Protein AF-A0A0J7KX11-F1 (afdb_monomer_lite)

Secondary structure (DSSP, 8-state):
--------PPPHHHHHHHHHTT-TTEEEEEEEEEESS-TTT-SSSEEEEEEEEEEEE-TTS-EEEEEEEEEEEE--S-HHHHHHHTHHHHHHHHHHIIIIIHHHHHTT--GGG-----PPPEEEE-SSEEEEE-GGGGT-----TTT---HHHHHHHHHHHHHHHHHHHHHHHHHHHHHHHHHHHHHHHHHHHHHHHHHS-TTTS--TT--S-S------------PPPPPPHHHHHHHHHHHHHHHHTT--

Sequence (252 aa):
MDSGDGSNKLTLEDVRELIIENEPDVEIHSLEEEPGSGRGDNYTSMLYRIRAKGRKLLKKEEWINYECAIIYKILPESKKRREAFKSELLFRNEVVFYKHVWPALNRLQSNDRRVFSGVPKIYAARADLIAMEDMRERGFKMADRRKGLEMENLRYVLKALAGFHALSLTLRESRLNEEMRRCGRFGLGLALDILPISTCASHEAPNLYETSSAEASSEEKHVTMEVPPPGGAECARLMTDLVLELIDNEAL

Structure (mmCIF, N/CA/C/O backbone):
data_AF-A0A0J7KX11-F1
#
_entry.id   AF-A0A0J7KX11-F1
#
loop_
_atom_site.group_PDB
_atom_site.id
_atom_site.type_symbol
_atom_site.label_atom_id
_atom_site.label_alt_id
_atom_site.label_comp_id
_atom_site.label_asym_id
_atom_site.label_entity_id
_atom_site.label_seq_id
_atom_site.pdbx_PDB_ins_code
_atom_site.Cartn_x
_atom_site.Cartn_y
_atom_site.Cartn_z
_atom_site.occupancy
_atom_site.B_iso_or_equiv
_atom_site.auth_seq_id
_atom_site.auth_comp_id
_atom_site.auth_asym_id
_atom_site.auth_atom_id
_atom_site.pdbx_PDB_model_num
ATOM 1 N N . MET A 1 1 ? -39.436 7.067 -0.232 1.00 33.03 1 MET A N 1
ATOM 2 C CA . MET A 1 1 ? -39.310 5.647 -0.600 1.00 33.03 1 MET A CA 1
ATOM 3 C C . MET A 1 1 ? -37.844 5.412 -0.886 1.00 33.03 1 MET A C 1
ATOM 5 O O . MET A 1 1 ? -37.332 5.959 -1.849 1.00 33.03 1 MET A O 1
ATOM 9 N N . ASP A 1 2 ? -37.210 4.771 0.090 1.00 38.72 2 ASP A N 1
ATOM 10 C CA . ASP A 1 2 ? -35.895 4.126 0.100 1.00 38.72 2 ASP A CA 1
ATOM 11 C C . ASP A 1 2 ? -34.792 4.688 -0.818 1.00 38.72 2 ASP A C 1
ATOM 13 O O . ASP A 1 2 ? -34.540 4.206 -1.920 1.00 38.72 2 ASP A O 1
ATOM 17 N N . SER A 1 3 ? -34.104 5.725 -0.336 1.00 33.44 3 SER A N 1
ATOM 18 C CA . SER A 1 3 ? -32.770 6.084 -0.813 1.00 33.44 3 SER A CA 1
ATOM 19 C C . SER A 1 3 ? -31.766 5.206 -0.068 1.00 33.44 3 SER A C 1
ATOM 21 O O . SER A 1 3 ? -31.352 5.561 1.035 1.00 33.44 3 SER A O 1
ATOM 23 N N . GLY A 1 4 ? -31.432 4.053 -0.651 1.00 34.16 4 GLY A N 1
ATOM 24 C CA . GLY A 1 4 ? -30.436 3.135 -0.108 1.00 34.16 4 GLY A CA 1
ATOM 25 C C . GLY A 1 4 ? -29.134 3.868 0.217 1.00 34.16 4 GLY A C 1
ATOM 26 O O . GLY A 1 4 ? -28.518 4.482 -0.657 1.00 34.16 4 GLY A O 1
ATOM 27 N N . ASP A 1 5 ? -28.748 3.822 1.489 1.00 39.47 5 ASP A N 1
ATOM 28 C CA . ASP A 1 5 ? -27.482 4.329 2.011 1.00 39.47 5 ASP A CA 1
ATOM 29 C C . ASP A 1 5 ? -26.344 3.430 1.506 1.00 39.47 5 ASP A C 1
ATOM 31 O O . ASP A 1 5 ? -25.898 2.495 2.166 1.00 39.47 5 ASP A O 1
ATOM 35 N N . GLY A 1 6 ? -25.930 3.658 0.258 1.00 40.78 6 GLY A N 1
ATOM 36 C CA . GLY A 1 6 ? -24.813 2.980 -0.397 1.00 40.78 6 GLY A CA 1
ATOM 37 C C . GLY A 1 6 ? -23.466 3.499 0.100 1.00 40.78 6 GLY A C 1
ATOM 38 O O . GLY A 1 6 ? -22.635 3.925 -0.703 1.00 40.78 6 GLY A O 1
ATOM 39 N N . SER A 1 7 ? -23.261 3.534 1.416 1.00 56.22 7 SER A N 1
ATOM 40 C CA . SER A 1 7 ? -21.980 3.933 1.985 1.00 56.22 7 SER A CA 1
ATOM 41 C C . SER A 1 7 ? -20.964 2.815 1.713 1.00 56.22 7 SER A C 1
ATOM 43 O O . SER A 1 7 ? -21.122 1.696 2.193 1.00 56.22 7 SER A O 1
ATOM 45 N N . ASN A 1 8 ? -19.908 3.110 0.948 1.00 69.44 8 ASN A N 1
ATOM 46 C CA . ASN A 1 8 ? -18.762 2.213 0.698 1.00 69.44 8 ASN A CA 1
ATOM 47 C C . ASN A 1 8 ? -17.879 2.019 1.957 1.00 69.44 8 ASN A C 1
ATOM 49 O O . ASN A 1 8 ? -16.654 1.909 1.865 1.00 69.44 8 ASN A O 1
ATOM 53 N N . LYS A 1 9 ? -18.480 2.070 3.146 1.00 83.94 9 LYS A N 1
ATOM 54 C CA . LYS A 1 9 ? -17.795 1.924 4.426 1.00 83.94 9 LYS A CA 1
ATOM 55 C C . LYS A 1 9 ? -17.644 0.455 4.778 1.00 83.94 9 LYS A C 1
ATOM 57 O O . LYS A 1 9 ? -18.460 -0.370 4.380 1.00 83.94 9 LYS A O 1
ATOM 62 N N . LEU A 1 10 ? -16.608 0.149 5.552 1.00 91.25 10 LEU A N 1
ATOM 63 C CA . LEU A 1 10 ? -16.387 -1.207 6.039 1.00 91.25 10 LEU A CA 1
ATOM 64 C C . LEU A 1 10 ? -17.362 -1.530 7.171 1.00 91.25 10 LEU A C 1
ATOM 66 O O . LEU A 1 10 ? -17.481 -0.778 8.140 1.00 91.25 10 LEU A O 1
ATOM 70 N N . THR A 1 11 ? -18.039 -2.664 7.052 1.00 94.31 11 THR A N 1
ATOM 71 C CA . THR A 1 11 ? -18.875 -3.238 8.106 1.00 94.31 11 THR A CA 1
ATOM 72 C C . THR A 1 11 ? -18.022 -3.954 9.161 1.00 94.31 11 THR A C 1
ATOM 74 O O . THR A 1 11 ? -16.821 -4.169 8.987 1.00 94.31 11 THR A O 1
ATOM 77 N N . LEU A 1 12 ? -18.646 -4.354 10.277 1.00 94.62 12 LEU A N 1
ATOM 78 C CA . LEU A 1 12 ? -17.992 -5.192 11.292 1.00 94.62 12 LEU A CA 1
ATOM 79 C C . LEU A 1 12 ? -17.451 -6.498 10.700 1.00 94.62 12 LEU A C 1
ATOM 81 O O . LEU A 1 12 ? -16.369 -6.931 11.090 1.00 94.62 12 LEU A O 1
ATOM 85 N N . GLU A 1 13 ? -18.184 -7.096 9.762 1.00 94.88 13 GLU A N 1
ATOM 86 C CA . GLU A 1 13 ? -17.783 -8.355 9.143 1.00 94.88 13 GLU A CA 1
ATOM 87 C C . GLU A 1 13 ? -16.609 -8.158 8.182 1.00 94.88 13 GLU A C 1
ATOM 89 O O . GLU A 1 13 ? -15.625 -8.884 8.285 1.00 94.88 13 GLU A O 1
ATOM 94 N N . ASP A 1 14 ? -16.624 -7.091 7.372 1.00 94.38 14 ASP A N 1
ATOM 95 C CA . ASP A 1 14 ? -15.479 -6.748 6.516 1.00 94.38 14 ASP A CA 1
ATOM 96 C C . ASP A 1 14 ? -14.193 -6.596 7.346 1.00 94.38 14 ASP A C 1
ATOM 98 O O . ASP A 1 14 ? -13.136 -7.101 6.980 1.00 94.38 14 ASP A O 1
ATOM 102 N N . VAL A 1 15 ? -14.262 -5.915 8.496 1.00 95.25 15 VAL A N 1
ATOM 103 C CA . VAL A 1 15 ? -13.088 -5.723 9.366 1.00 95.25 15 VAL A CA 1
ATOM 104 C C . VAL A 1 15 ? -12.627 -7.030 10.014 1.00 95.25 15 VAL A C 1
ATOM 106 O O . VAL A 1 15 ? -11.420 -7.233 10.165 1.00 95.25 15 VAL A O 1
ATOM 109 N N . ARG A 1 16 ? -13.547 -7.931 10.373 1.00 95.50 16 ARG A N 1
ATOM 110 C CA . ARG A 1 16 ? -13.192 -9.271 10.867 1.00 95.50 16 ARG A CA 1
ATOM 111 C C . ARG A 1 16 ? -12.452 -10.069 9.804 1.00 95.50 16 ARG A C 1
ATOM 113 O O . ARG A 1 16 ? -11.391 -10.605 10.113 1.00 95.50 16 ARG A O 1
ATOM 120 N N . GLU A 1 17 ? -12.952 -10.084 8.570 1.00 94.25 17 GLU A N 1
ATOM 121 C CA . GLU A 1 17 ? -12.297 -10.758 7.443 1.00 94.25 17 GLU A CA 1
ATOM 122 C C . GLU A 1 17 ? -10.886 -10.207 7.193 1.00 94.25 17 GLU A C 1
ATOM 124 O O . GLU A 1 17 ? -9.935 -10.971 7.034 1.00 94.25 17 GLU A O 1
ATOM 129 N N . LEU A 1 18 ? -10.718 -8.880 7.239 1.00 93.81 18 LEU A N 1
ATOM 130 C CA . LEU A 1 18 ? -9.408 -8.239 7.078 1.00 93.81 18 LEU A CA 1
ATOM 131 C C . LEU A 1 18 ? -8.395 -8.657 8.157 1.00 93.81 18 LEU A C 1
ATOM 133 O O . LEU A 1 18 ? -7.199 -8.778 7.879 1.00 93.81 18 LEU A O 1
ATOM 137 N N . ILE A 1 19 ? -8.848 -8.832 9.400 1.00 93.19 19 ILE A N 1
ATOM 138 C CA . ILE A 1 19 ? -7.972 -9.135 10.538 1.00 93.19 19 ILE A CA 1
ATOM 139 C C . ILE A 1 19 ? -7.665 -10.631 10.618 1.00 93.19 19 ILE A C 1
ATOM 141 O O . ILE A 1 19 ? -6.499 -10.985 10.809 1.00 93.19 19 ILE A O 1
ATOM 145 N N . ILE A 1 20 ? -8.662 -11.501 10.424 1.00 92.75 20 ILE A N 1
ATOM 146 C CA . ILE A 1 20 ? -8.536 -12.951 10.641 1.00 92.75 20 ILE A CA 1
ATOM 147 C C . ILE A 1 20 ? -7.499 -13.605 9.717 1.00 92.75 20 ILE A C 1
ATOM 149 O O . ILE A 1 20 ? -6.845 -14.565 10.116 1.00 92.75 20 ILE A O 1
ATOM 153 N N . GLU A 1 21 ? -7.279 -13.049 8.518 1.00 86.69 21 GLU A N 1
ATOM 154 C CA . GLU A 1 21 ? -6.248 -13.520 7.580 1.00 86.69 21 GLU A CA 1
ATOM 155 C C . GLU A 1 21 ? -4.832 -13.429 8.178 1.00 86.69 21 GLU A C 1
ATOM 157 O O . GLU A 1 21 ? -3.969 -14.257 7.889 1.00 86.69 21 GLU A O 1
ATOM 162 N N . ASN A 1 22 ? -4.588 -12.439 9.043 1.00 85.62 22 ASN A N 1
ATOM 163 C CA . ASN A 1 22 ? -3.280 -12.189 9.649 1.00 85.62 22 ASN A CA 1
ATOM 164 C C . ASN A 1 22 ? -3.219 -12.568 11.137 1.00 85.62 22 ASN A C 1
ATOM 166 O O . ASN A 1 22 ? -2.135 -12.833 11.659 1.00 85.62 22 ASN A O 1
ATOM 170 N N . GLU A 1 23 ? -4.354 -12.526 11.832 1.00 90.62 23 GLU A N 1
ATOM 171 C CA . GLU A 1 23 ? -4.487 -12.747 13.274 1.00 90.62 23 GLU A CA 1
ATOM 172 C C . GLU A 1 23 ? -5.715 -13.638 13.541 1.00 90.62 23 GLU A C 1
ATOM 174 O O . GLU A 1 23 ? -6.753 -13.147 13.988 1.00 90.62 23 GLU A O 1
ATOM 179 N N . PRO A 1 24 ? -5.628 -14.951 13.244 1.00 91.69 24 PRO A N 1
ATOM 180 C CA . PRO A 1 24 ? -6.758 -15.881 13.359 1.00 91.69 24 PRO A CA 1
ATOM 181 C C . PRO A 1 24 ? -7.226 -16.106 14.806 1.00 91.69 24 PRO A C 1
ATOM 183 O O . PRO A 1 24 ? -8.276 -16.695 15.039 1.00 91.69 24 PRO A O 1
ATOM 186 N N . ASP A 1 25 ? -6.438 -15.657 15.779 1.00 94.50 25 ASP A N 1
ATOM 187 C CA . ASP A 1 25 ? -6.692 -15.704 17.215 1.00 94.50 25 ASP A CA 1
ATOM 188 C C . ASP A 1 25 ? -7.431 -14.460 17.745 1.00 94.50 25 ASP A C 1
ATOM 190 O O . ASP A 1 25 ? -7.614 -14.325 18.956 1.00 94.50 25 ASP A O 1
ATOM 194 N N . VAL A 1 26 ? -7.846 -13.539 16.870 1.00 95.38 26 VAL A N 1
ATOM 195 C CA . VAL A 1 26 ? -8.541 -12.296 17.234 1.00 95.38 26 VAL A CA 1
ATOM 196 C C . VAL A 1 26 ? -10.027 -12.364 16.888 1.00 95.38 26 VAL A C 1
ATOM 198 O O . VAL A 1 26 ? -10.414 -12.667 15.764 1.00 95.38 26 VAL A O 1
ATOM 201 N N . GLU A 1 27 ? -10.868 -11.969 17.843 1.00 95.31 27 GLU A N 1
ATOM 202 C CA . GLU A 1 27 ? -12.302 -11.759 17.648 1.00 95.31 27 GLU A CA 1
ATOM 203 C C . GLU A 1 27 ? -12.657 -10.286 17.851 1.00 95.31 27 GLU A C 1
ATOM 205 O O . GLU A 1 27 ? -12.470 -9.735 18.938 1.00 95.31 27 GLU A O 1
ATOM 210 N N . ILE A 1 28 ? -13.206 -9.640 16.820 1.00 97.19 28 ILE A N 1
ATOM 211 C CA . ILE A 1 28 ? -13.644 -8.239 16.888 1.00 97.19 28 ILE A CA 1
ATOM 212 C C . ILE A 1 28 ? -15.125 -8.157 17.254 1.00 97.19 28 ILE A C 1
ATOM 214 O O . ILE A 1 28 ? -15.972 -8.822 16.654 1.00 97.19 28 ILE A O 1
ATOM 218 N N . HIS A 1 29 ? -15.451 -7.307 18.226 1.00 96.25 29 HIS A N 1
ATOM 219 C CA . HIS A 1 29 ? -16.805 -7.154 18.763 1.00 96.25 29 HIS A CA 1
ATOM 220 C C . HIS A 1 29 ? -17.450 -5.816 18.402 1.00 96.25 29 HIS A C 1
ATOM 222 O O . HIS A 1 29 ? -18.671 -5.737 18.305 1.00 96.25 29 HIS A O 1
ATOM 228 N N . SER A 1 30 ? -16.655 -4.759 18.224 1.00 96.75 30 SER A N 1
ATOM 229 C CA . SER A 1 30 ? -17.176 -3.415 17.958 1.00 96.75 30 SER A CA 1
ATOM 230 C C . SER A 1 30 ? -16.201 -2.574 17.147 1.00 96.75 30 SER A C 1
ATOM 232 O O . SER A 1 30 ? -14.988 -2.776 17.235 1.00 96.75 30 SER A O 1
ATOM 234 N N . LEU A 1 31 ? -16.752 -1.629 16.383 1.00 96.50 31 LEU A N 1
ATOM 235 C CA . LEU A 1 31 ? -16.013 -0.669 15.573 1.00 96.50 31 LEU A CA 1
ATOM 236 C C . LEU A 1 31 ? -16.445 0.757 15.917 1.00 96.50 31 LEU A C 1
ATOM 238 O O . LEU A 1 31 ? -17.636 1.035 16.050 1.00 96.50 31 LEU A O 1
ATOM 242 N N . GLU A 1 32 ? -15.481 1.666 15.967 1.00 95.75 32 GLU A N 1
ATOM 243 C CA . GLU A 1 32 ? -15.707 3.110 15.955 1.00 95.75 32 GLU A CA 1
ATOM 244 C C . GLU A 1 32 ? -15.035 3.688 14.706 1.00 95.75 32 GLU A C 1
ATOM 246 O O . GLU A 1 32 ? -13.828 3.522 14.524 1.00 95.75 32 GLU A O 1
ATOM 251 N N . GLU A 1 33 ? -15.801 4.351 13.838 1.00 94.62 33 GLU A N 1
ATOM 252 C CA . GLU A 1 33 ? -15.275 4.969 12.617 1.00 94.62 33 GLU A CA 1
ATOM 253 C C . GLU A 1 33 ? -15.234 6.495 12.731 1.00 94.62 33 GLU A C 1
ATOM 255 O O . GLU A 1 33 ? -16.197 7.138 13.151 1.00 94.62 33 GLU A O 1
ATOM 260 N N . GLU A 1 34 ? -14.136 7.088 12.271 1.00 93.88 34 GLU A N 1
ATOM 261 C CA . GLU A 1 34 ? -13.978 8.530 12.118 1.00 93.88 34 GLU A CA 1
ATOM 262 C C . GLU A 1 34 ? -13.275 8.884 10.792 1.00 93.88 34 GLU A C 1
ATOM 264 O O . GLU A 1 34 ? -12.616 8.041 10.176 1.00 93.88 34 GLU A O 1
ATOM 269 N N . PRO A 1 35 ? -13.352 10.141 10.322 1.00 92.12 35 PRO A N 1
ATOM 270 C CA . PRO A 1 35 ? -12.531 10.598 9.205 1.00 92.12 35 PRO A CA 1
ATOM 271 C C . PRO A 1 35 ? -11.026 10.388 9.460 1.00 92.12 35 PRO A C 1
ATOM 273 O O . PRO A 1 35 ? -10.474 10.757 10.498 1.00 92.12 35 PRO A O 1
ATOM 276 N N . GLY A 1 36 ? -10.322 9.825 8.478 1.00 88.12 36 GLY A N 1
ATOM 277 C CA . GLY A 1 36 ? -8.903 9.480 8.596 1.00 88.12 36 GLY A CA 1
ATOM 278 C C . GLY A 1 36 ? -7.964 10.690 8.539 1.00 88.12 36 GLY A C 1
ATOM 279 O O . GLY A 1 36 ? -6.872 10.645 9.117 1.00 88.12 36 GLY A O 1
ATOM 280 N N . SER A 1 37 ? -8.394 11.772 7.883 1.00 82.38 37 SER A N 1
ATOM 281 C CA . SER A 1 37 ? -7.632 13.011 7.679 1.00 82.38 37 SER A CA 1
ATOM 282 C C . SER A 1 37 ? -8.510 14.263 7.771 1.00 82.38 37 SER A C 1
ATOM 284 O O . SER A 1 37 ? -9.730 14.191 7.619 1.00 82.38 37 SER A O 1
ATOM 286 N N . GLY A 1 38 ? -7.884 15.426 7.972 1.00 80.44 38 GLY A N 1
ATOM 287 C CA . GLY A 1 38 ? -8.566 16.715 7.971 1.00 80.44 38 GLY A CA 1
ATOM 288 C C . GLY A 1 38 ? -8.953 17.190 6.567 1.00 80.44 38 GLY A C 1
ATOM 289 O O . GLY A 1 38 ? -8.597 16.602 5.540 1.00 80.44 38 GLY A O 1
ATOM 290 N N . ARG A 1 39 ? -9.697 18.302 6.508 1.00 74.50 39 ARG A N 1
ATOM 291 C CA . ARG A 1 39 ? -10.048 18.953 5.237 1.00 74.50 39 ARG A CA 1
ATOM 292 C C . ARG A 1 39 ? -8.784 19.452 4.530 1.00 74.50 39 ARG A C 1
ATOM 294 O O . ARG A 1 39 ? -8.026 20.232 5.093 1.00 74.50 39 ARG A O 1
ATOM 301 N N . GLY A 1 40 ? -8.614 19.066 3.265 1.00 73.38 40 GLY A N 1
ATOM 302 C CA . GLY A 1 40 ? -7.496 19.515 2.428 1.00 73.38 40 GLY A CA 1
ATOM 303 C C . GLY A 1 40 ? -6.185 18.744 2.623 1.00 73.38 40 GLY A C 1
ATOM 304 O O . GLY A 1 40 ? -5.150 19.186 2.109 1.00 73.38 40 GLY A O 1
ATOM 305 N N . ASP A 1 41 ? -6.228 17.616 3.339 1.00 74.81 41 ASP A N 1
ATOM 306 C CA . ASP A 1 41 ? -5.101 16.688 3.500 1.00 74.81 41 ASP A CA 1
ATOM 307 C C . ASP A 1 41 ? -5.080 15.602 2.413 1.00 74.81 41 ASP A C 1
ATOM 309 O O . ASP A 1 41 ? -4.008 15.153 2.014 1.00 74.81 41 ASP A O 1
ATOM 313 N N . ASN A 1 42 ? -6.250 15.207 1.895 1.00 79.69 42 ASN A N 1
ATOM 314 C CA . ASN A 1 42 ? -6.389 14.197 0.847 1.00 79.69 42 ASN A CA 1
ATOM 315 C C . ASN A 1 42 ? -7.354 14.681 -0.247 1.00 79.69 42 ASN A C 1
ATOM 317 O O . ASN A 1 42 ? -8.481 15.083 0.042 1.00 79.69 42 ASN A O 1
ATOM 321 N N . TYR A 1 43 ? -6.893 14.661 -1.499 1.00 77.94 43 TYR A N 1
ATOM 322 C CA . TYR A 1 43 ? -7.654 15.107 -2.675 1.00 77.94 43 TYR A CA 1
ATOM 323 C C . TYR A 1 43 ? -8.011 13.961 -3.623 1.00 77.94 43 TYR A C 1
ATOM 325 O O . TYR A 1 43 ? -8.905 14.101 -4.454 1.00 77.94 43 TYR A O 1
ATOM 333 N N . THR A 1 44 ? -7.306 12.836 -3.521 1.00 86.00 44 THR A N 1
ATOM 334 C CA . THR A 1 44 ? -7.363 11.750 -4.505 1.00 86.00 44 THR A CA 1
ATOM 335 C C . THR A 1 44 ? -8.235 10.592 -4.031 1.00 86.00 44 THR A C 1
ATOM 337 O O . THR A 1 44 ? -8.718 9.824 -4.859 1.00 86.00 44 THR A O 1
ATOM 340 N N . SER A 1 45 ? -8.482 10.484 -2.724 1.00 90.56 45 SER A N 1
ATOM 341 C CA . SER A 1 45 ? -9.301 9.444 -2.091 1.00 90.56 45 SER A CA 1
ATOM 342 C C . SER A 1 45 ? -10.052 9.979 -0.870 1.00 90.56 45 SER A C 1
ATOM 344 O O . SER A 1 45 ? -9.722 11.040 -0.338 1.00 90.56 45 SER A O 1
ATOM 346 N N . MET A 1 46 ? -11.077 9.249 -0.431 1.00 91.62 46 MET A N 1
ATOM 347 C CA . MET A 1 46 ? -11.668 9.433 0.896 1.00 91.62 46 MET A CA 1
ATOM 348 C C . MET A 1 46 ? -10.947 8.507 1.870 1.00 91.62 46 MET A C 1
ATOM 350 O O . MET A 1 46 ? -10.649 7.365 1.523 1.00 91.62 46 MET A O 1
ATOM 354 N N . LEU A 1 47 ? -10.636 9.022 3.058 1.00 93.12 47 LEU A N 1
ATOM 355 C CA . LEU A 1 47 ? -9.841 8.334 4.068 1.00 93.12 47 LEU A CA 1
ATOM 356 C C . LEU A 1 47 ? -10.648 8.235 5.357 1.00 93.12 47 LEU A C 1
ATOM 358 O O . LEU A 1 47 ? -11.145 9.250 5.850 1.00 93.12 47 LEU A O 1
ATOM 362 N N . TYR A 1 48 ? -10.717 7.039 5.920 1.00 94.56 48 TYR A N 1
ATOM 363 C CA . TYR A 1 48 ? -11.430 6.742 7.157 1.00 94.56 48 TYR A CA 1
ATOM 364 C C . TYR A 1 48 ? -10.512 5.967 8.091 1.00 94.56 48 TYR A C 1
ATOM 366 O O . TYR A 1 48 ? -9.613 5.251 7.647 1.00 94.56 48 TYR A O 1
ATOM 374 N N . ARG A 1 49 ? -10.729 6.136 9.388 1.00 95.62 49 ARG A N 1
ATOM 375 C CA . ARG A 1 49 ? -10.068 5.384 10.445 1.00 95.62 49 ARG A CA 1
ATOM 376 C C . ARG A 1 49 ? -11.118 4.585 11.187 1.00 95.62 49 ARG A C 1
ATOM 378 O O . ARG A 1 49 ? -12.147 5.133 11.562 1.00 95.62 49 ARG A O 1
ATOM 385 N N . ILE A 1 50 ? -10.810 3.323 11.434 1.00 96.81 50 ILE A N 1
ATOM 386 C CA . ILE A 1 50 ? -11.586 2.428 12.277 1.00 96.81 50 ILE A CA 1
ATOM 387 C C . ILE A 1 50 ? -10.743 2.079 13.494 1.00 96.81 50 ILE A C 1
ATOM 389 O O . ILE A 1 50 ? -9.605 1.635 13.349 1.00 96.81 50 ILE A O 1
ATOM 393 N N . ARG A 1 51 ? -11.313 2.248 14.685 1.00 96.62 51 ARG A N 1
ATOM 394 C CA . ARG A 1 51 ? -10.838 1.598 15.908 1.00 96.62 51 ARG A CA 1
ATOM 395 C C . ARG A 1 51 ? -11.671 0.349 16.129 1.00 96.62 51 ARG A C 1
ATOM 397 O O . ARG A 1 51 ? -12.875 0.441 16.362 1.00 96.62 51 ARG A O 1
ATOM 404 N N . ALA A 1 52 ? -11.035 -0.807 16.008 1.00 96.19 52 ALA A N 1
ATOM 405 C CA . ALA A 1 52 ? -11.663 -2.100 16.214 1.00 96.19 52 ALA A CA 1
ATOM 406 C C . ALA A 1 52 ? -11.308 -2.612 17.610 1.00 96.19 52 ALA A C 1
ATOM 408 O O . ALA A 1 52 ? -10.130 -2.686 17.958 1.00 96.19 52 ALA A O 1
ATOM 409 N N . LYS A 1 53 ? -12.325 -2.968 18.398 1.00 97.25 53 LYS A N 1
ATOM 410 C CA . LYS A 1 53 ? -12.175 -3.502 19.757 1.00 97.25 53 LYS A CA 1
ATOM 411 C C . LYS A 1 53 ? -12.724 -4.915 19.831 1.00 97.25 53 LYS A C 1
ATOM 413 O O . LYS A 1 53 ? -13.774 -5.223 19.256 1.00 97.25 53 LYS A O 1
ATOM 418 N N . GLY A 1 54 ? -12.033 -5.759 20.576 1.00 96.38 54 GLY A N 1
ATOM 419 C CA . GLY A 1 54 ? -12.307 -7.181 20.633 1.00 96.38 54 GLY A CA 1
ATOM 420 C C . GLY A 1 54 ? -11.491 -7.893 21.698 1.00 96.38 54 GLY A C 1
ATOM 421 O O . GLY A 1 54 ? -11.117 -7.310 22.720 1.00 96.38 54 GLY A O 1
ATOM 422 N N . ARG A 1 55 ? -11.205 -9.163 21.441 1.00 96.62 55 ARG A N 1
ATOM 423 C CA . ARG A 1 55 ? -10.377 -10.012 22.294 1.00 96.62 55 ARG A CA 1
ATOM 424 C C . ARG A 1 55 ? -9.410 -10.847 21.462 1.00 96.62 55 ARG A C 1
ATOM 426 O O . ARG A 1 55 ? -9.700 -11.158 20.311 1.00 96.62 55 ARG A O 1
ATOM 433 N N . LYS A 1 56 ? -8.271 -11.208 22.047 1.00 95.94 56 LYS A N 1
ATOM 434 C CA . LYS A 1 56 ? -7.250 -12.057 21.420 1.00 95.94 56 LYS A CA 1
ATOM 435 C C . LYS A 1 56 ? -6.943 -13.267 22.291 1.00 95.94 56 LYS A C 1
ATOM 437 O O . LYS A 1 56 ? -6.733 -13.106 23.495 1.00 95.94 56 LYS A O 1
ATOM 442 N N . LEU A 1 57 ? -6.924 -14.450 21.687 1.00 95.31 57 LEU A N 1
ATOM 443 C CA . LEU A 1 57 ? -6.611 -15.708 22.348 1.00 95.31 57 LEU A CA 1
ATOM 444 C C . LEU A 1 57 ? -5.096 -15.899 22.409 1.00 95.31 57 LEU A C 1
ATOM 446 O O . LEU A 1 57 ? -4.424 -16.068 21.395 1.00 95.31 57 LEU A O 1
ATOM 450 N N . LEU A 1 58 ? -4.535 -15.898 23.613 1.00 91.44 58 LEU A N 1
ATOM 451 C CA . LEU A 1 58 ? -3.124 -16.202 23.813 1.00 91.44 58 LEU A CA 1
ATOM 452 C C . LEU A 1 58 ? -2.878 -17.715 23.813 1.00 91.44 58 LEU A C 1
ATOM 454 O O . LEU A 1 58 ? -3.763 -18.519 24.094 1.00 91.44 58 LEU A O 1
ATOM 458 N N . LYS A 1 59 ? -1.614 -18.112 23.614 1.00 83.25 59 LYS A N 1
ATOM 459 C CA . LYS A 1 59 ? -1.163 -19.523 23.624 1.00 83.25 59 LYS A CA 1
ATOM 460 C C . LYS A 1 59 ? -1.508 -20.314 24.900 1.00 83.25 59 LYS A C 1
ATOM 462 O O . LYS A 1 59 ? -1.337 -21.525 24.910 1.00 83.25 59 LYS A O 1
ATOM 467 N N . LYS A 1 60 ? -1.930 -19.645 25.976 1.00 82.81 60 LYS A N 1
ATOM 468 C CA . LYS A 1 60 ? -2.335 -20.248 27.257 1.00 82.81 60 LYS A CA 1
ATOM 469 C C . LYS A 1 60 ? -3.859 -20.375 27.414 1.00 82.81 60 LYS A C 1
ATOM 471 O O . LYS A 1 60 ? -4.328 -20.469 28.539 1.00 82.81 60 LYS A O 1
ATOM 476 N N . GLU A 1 61 ? -4.612 -20.311 26.313 1.00 86.88 61 GLU A N 1
ATOM 477 C CA . GLU A 1 61 ? -6.088 -20.317 26.299 1.00 86.88 61 GLU A CA 1
ATOM 478 C C . GLU A 1 61 ? -6.727 -19.142 27.065 1.00 86.88 61 GLU A C 1
ATOM 480 O O . GLU A 1 61 ? -7.889 -19.176 27.462 1.00 86.88 61 GLU A O 1
ATOM 485 N N . GLU A 1 62 ? -5.963 -18.068 27.256 1.00 93.75 62 GLU A N 1
ATOM 486 C CA . GLU A 1 62 ? -6.412 -16.855 27.928 1.00 93.75 62 GLU A CA 1
ATOM 487 C C . GLU A 1 62 ? -6.864 -15.821 26.897 1.00 93.75 62 GLU A C 1
ATOM 489 O O . GLU A 1 62 ? -6.138 -15.523 25.945 1.00 93.75 62 GLU A O 1
ATOM 494 N N . TRP A 1 63 ? -8.048 -15.246 27.110 1.00 94.94 63 TRP A N 1
ATOM 495 C CA . TRP A 1 63 ? -8.547 -14.127 26.320 1.00 94.94 63 TRP A CA 1
ATOM 496 C C . TRP A 1 63 ? -8.150 -12.804 26.962 1.00 94.94 63 TRP A C 1
ATOM 498 O O . TRP A 1 63 ? -8.531 -12.521 28.097 1.00 94.94 63 TRP A O 1
ATOM 508 N N . ILE A 1 64 ? -7.450 -11.967 26.202 1.00 95.75 64 ILE A N 1
ATOM 509 C CA . ILE A 1 64 ? -7.125 -10.596 26.605 1.00 95.75 64 ILE A CA 1
ATOM 510 C C . ILE A 1 64 ? -7.896 -9.585 25.763 1.00 95.75 64 ILE A C 1
ATOM 512 O O . ILE A 1 64 ? -8.265 -9.872 24.623 1.00 95.75 64 ILE A O 1
ATOM 516 N N . ASN A 1 65 ? -8.102 -8.383 26.306 1.00 96.38 65 ASN A N 1
ATOM 517 C CA . ASN A 1 65 ? -8.638 -7.266 25.533 1.00 96.38 65 ASN A CA 1
ATOM 518 C C . ASN A 1 65 ? -7.706 -6.943 24.362 1.00 96.38 65 ASN A C 1
ATOM 520 O O . ASN A 1 65 ? -6.486 -6.879 24.525 1.00 96.38 65 ASN A O 1
ATOM 524 N N . TYR A 1 66 ? -8.301 -6.718 23.197 1.00 95.00 66 TYR A N 1
ATOM 525 C CA . TYR A 1 66 ? -7.598 -6.384 21.969 1.00 95.00 66 TYR A CA 1
ATOM 526 C C . TYR A 1 66 ? -8.186 -5.115 21.364 1.00 95.00 66 TYR A C 1
ATOM 528 O O . TYR A 1 66 ? -9.405 -4.957 21.283 1.00 95.00 66 TYR A O 1
ATOM 536 N N . GLU A 1 67 ? -7.312 -4.227 20.910 1.00 94.94 67 GLU A N 1
ATOM 537 C CA . GLU A 1 67 ? -7.683 -3.046 20.145 1.00 94.94 67 GLU A CA 1
ATOM 538 C C . GLU A 1 67 ? -6.670 -2.850 19.019 1.00 94.94 67 GLU A C 1
ATOM 540 O O . GLU A 1 67 ? -5.466 -3.025 19.217 1.00 94.94 67 GLU A O 1
ATOM 545 N N . CYS A 1 68 ? -7.157 -2.496 17.833 1.00 93.94 68 CYS A N 1
ATOM 546 C CA . CYS A 1 68 ? -6.307 -2.095 16.722 1.00 93.94 68 CYS A CA 1
ATOM 547 C C . CYS A 1 68 ? -6.943 -0.951 15.933 1.00 93.94 68 CYS A C 1
ATOM 549 O O . CYS A 1 68 ? -8.170 -0.860 15.812 1.00 93.94 68 CYS A O 1
ATOM 551 N N . ALA A 1 69 ? -6.101 -0.109 15.340 1.00 95.75 69 ALA A N 1
ATOM 552 C CA . ALA A 1 69 ? -6.534 0.951 14.446 1.00 95.75 69 ALA A CA 1
ATOM 553 C C . ALA A 1 69 ? -6.177 0.626 12.988 1.00 95.75 69 ALA A C 1
ATOM 555 O O . ALA A 1 69 ? -5.027 0.325 12.651 1.00 95.75 69 ALA A O 1
ATOM 556 N N . ILE A 1 70 ? -7.178 0.722 12.117 1.00 96.25 70 ILE A N 1
ATOM 557 C CA . ILE A 1 70 ? -7.055 0.550 10.670 1.00 96.25 70 ILE A CA 1
ATOM 558 C C . ILE A 1 70 ? -7.351 1.892 10.016 1.00 96.25 70 ILE A C 1
ATOM 560 O O . ILE A 1 70 ? -8.334 2.552 10.352 1.00 96.25 70 ILE A O 1
ATOM 564 N N . ILE A 1 71 ? -6.533 2.280 9.045 1.00 96.12 71 ILE A N 1
ATOM 565 C CA . ILE A 1 71 ? -6.847 3.370 8.132 1.00 96.12 71 ILE A CA 1
ATOM 566 C C . ILE A 1 71 ? -7.147 2.787 6.756 1.00 96.12 71 ILE A C 1
ATOM 568 O O . ILE A 1 71 ? -6.404 1.945 6.246 1.00 96.12 71 ILE A O 1
ATOM 572 N N . TYR A 1 72 ? -8.249 3.215 6.149 1.00 96.25 72 TYR A N 1
ATOM 573 C CA . TYR A 1 72 ? -8.644 2.722 4.841 1.00 96.25 72 TYR A CA 1
ATOM 574 C C . TYR A 1 72 ? -9.013 3.847 3.878 1.00 96.25 72 TYR A C 1
ATOM 576 O O . TYR A 1 72 ? -9.485 4.920 4.265 1.00 96.25 72 TYR A O 1
ATOM 584 N N . LYS A 1 73 ? -8.735 3.597 2.600 1.00 95.44 73 LYS A N 1
ATOM 585 C CA . LYS A 1 73 ? -8.981 4.484 1.470 1.00 95.44 73 LYS A CA 1
ATOM 586 C C . LYS A 1 73 ? -10.032 3.878 0.563 1.00 95.44 73 LYS A C 1
ATOM 588 O O . LYS A 1 73 ? -9.922 2.709 0.199 1.00 95.44 73 LYS A O 1
ATOM 593 N N . ILE A 1 74 ? -10.953 4.721 0.119 1.00 94.62 74 ILE A N 1
ATOM 594 C CA . ILE A 1 74 ? -11.906 4.418 -0.950 1.00 94.62 74 ILE A CA 1
ATOM 595 C C . ILE A 1 74 ? -11.937 5.555 -1.971 1.00 94.62 74 ILE A C 1
ATOM 597 O O . ILE A 1 74 ? -11.518 6.690 -1.701 1.00 94.62 74 ILE A O 1
ATOM 601 N N . LEU A 1 75 ? -12.427 5.257 -3.171 1.00 92.25 75 LEU A N 1
ATOM 602 C CA . LEU A 1 75 ? -12.596 6.266 -4.211 1.00 92.25 75 LEU A CA 1
ATOM 603 C C . LEU A 1 75 ? -13.638 7.323 -3.794 1.00 92.25 75 LEU A C 1
ATOM 605 O O . LEU A 1 75 ? -14.676 6.968 -3.239 1.00 92.25 75 LEU A O 1
ATOM 609 N N . PRO A 1 76 ? -13.420 8.619 -4.095 1.00 90.06 76 PRO A N 1
ATOM 610 C CA . PRO A 1 76 ? -14.420 9.651 -3.839 1.00 90.06 76 PRO A CA 1
ATOM 611 C C . PRO A 1 76 ? -15.726 9.359 -4.573 1.00 90.06 76 PRO A C 1
ATOM 613 O O . PRO A 1 76 ? -15.696 9.067 -5.762 1.00 90.06 76 PRO A O 1
ATOM 616 N N . GLU A 1 77 ? -16.878 9.518 -3.925 1.00 88.44 77 GLU A N 1
ATOM 617 C CA . GLU A 1 77 ? -18.190 9.248 -4.548 1.00 88.44 77 GLU A CA 1
ATOM 618 C C . GLU A 1 77 ? -18.439 10.092 -5.810 1.00 88.44 77 GLU A C 1
ATOM 620 O O . GLU A 1 77 ? -18.958 9.613 -6.819 1.00 88.44 77 GLU A O 1
ATOM 625 N N . SER A 1 78 ? -18.006 11.357 -5.787 1.00 90.19 78 SER A N 1
ATOM 626 C CA . SER A 1 78 ? -18.192 12.287 -6.900 1.00 90.19 78 SER A CA 1
ATOM 627 C C . SER A 1 78 ? -17.278 11.958 -8.077 1.00 90.19 78 SER A C 1
ATOM 629 O O . SER A 1 78 ? -16.082 12.254 -8.043 1.00 90.19 78 SER A O 1
ATOM 631 N N . LYS A 1 79 ? -17.869 11.464 -9.169 1.00 90.81 79 LYS A N 1
ATOM 632 C CA . LYS A 1 79 ? -17.173 11.200 -10.438 1.00 90.81 79 LYS A CA 1
ATOM 633 C C . LYS A 1 79 ? -16.389 12.415 -10.953 1.00 90.81 79 LYS A C 1
ATOM 635 O O . LYS A 1 79 ? -15.227 12.279 -11.306 1.00 90.81 79 LYS A O 1
ATOM 640 N N . LYS A 1 80 ? -16.971 13.621 -10.885 1.00 92.56 80 LYS A N 1
ATOM 641 C CA . LYS A 1 80 ? -16.293 14.870 -11.281 1.00 92.56 80 LYS A CA 1
ATOM 642 C C . LYS A 1 80 ? -15.007 15.114 -10.482 1.00 92.56 80 LYS A C 1
ATOM 644 O O . LYS A 1 80 ? -14.010 15.552 -11.048 1.00 92.56 80 LYS A O 1
ATOM 649 N N . ARG A 1 81 ? -15.015 14.839 -9.168 1.00 88.00 81 ARG A N 1
ATOM 650 C CA . ARG A 1 81 ? -13.795 14.934 -8.345 1.00 88.00 81 ARG A CA 1
ATOM 651 C C . ARG A 1 81 ? -12.784 13.866 -8.744 1.00 88.00 81 ARG A C 1
ATOM 653 O O . ARG A 1 81 ? -11.606 14.187 -8.861 1.00 88.00 81 ARG A O 1
ATOM 660 N N . ARG A 1 82 ? -13.240 12.634 -8.987 1.00 92.19 82 ARG A N 1
ATOM 661 C CA . ARG A 1 82 ? -12.358 11.544 -9.417 1.00 92.19 82 ARG A CA 1
ATOM 662 C C . ARG A 1 82 ? -11.631 11.871 -10.718 1.00 92.19 82 ARG A C 1
ATOM 664 O O . ARG A 1 82 ? -10.409 11.773 -10.767 1.00 92.19 82 ARG A O 1
ATOM 671 N N . GLU A 1 83 ? -12.356 12.375 -11.713 1.00 93.69 83 GLU A N 1
ATOM 672 C CA . GLU A 1 83 ? -11.792 12.810 -12.995 1.00 93.69 83 GLU A CA 1
ATOM 673 C C . GLU A 1 83 ? -10.796 13.968 -12.819 1.00 93.69 83 GLU A C 1
ATOM 675 O O . GLU A 1 83 ? -9.669 13.890 -13.309 1.00 93.69 83 GLU A O 1
ATOM 680 N N . ALA A 1 84 ? -11.169 15.010 -12.066 1.00 92.62 84 ALA A N 1
ATOM 681 C CA . ALA A 1 84 ? -10.320 16.185 -11.850 1.00 92.62 84 ALA A CA 1
ATOM 682 C C . ALA A 1 84 ? -8.977 15.849 -11.176 1.00 92.62 84 ALA A C 1
ATOM 684 O O . ALA A 1 84 ? -7.957 16.457 -11.497 1.00 92.62 84 ALA A O 1
ATOM 685 N N . PHE A 1 85 ? -8.968 14.870 -10.266 1.00 90.50 85 PHE A N 1
ATOM 686 C CA . PHE A 1 85 ? -7.775 14.462 -9.515 1.00 90.50 85 PHE A CA 1
ATOM 687 C C . PHE A 1 85 ? -7.158 13.141 -9.994 1.00 90.50 85 PHE A C 1
ATOM 689 O O . PHE A 1 85 ? -6.226 12.646 -9.362 1.00 90.50 85 PHE A O 1
ATOM 696 N N . LYS A 1 86 ? -7.638 12.577 -11.113 1.00 94.12 86 LYS A N 1
ATOM 697 C CA . LYS A 1 86 ? -7.195 11.278 -11.658 1.00 94.12 86 LYS A CA 1
ATOM 698 C C . LYS A 1 86 ? -7.238 10.151 -10.612 1.00 94.12 86 LYS A C 1
ATOM 700 O O . LYS A 1 86 ? -6.346 9.299 -10.575 1.00 94.12 86 LYS A O 1
ATOM 705 N N . SER A 1 87 ? -8.258 10.159 -9.754 1.00 93.06 87 SER A N 1
ATOM 706 C CA . SER A 1 87 ? -8.375 9.265 -8.599 1.00 93.06 87 SER A CA 1
ATOM 707 C C . SER A 1 87 ? -8.291 7.793 -8.985 1.00 93.06 87 SER A C 1
ATOM 709 O O . SER A 1 87 ? -7.539 7.063 -8.349 1.00 93.06 87 SER A O 1
ATOM 711 N N . GLU A 1 88 ? -8.990 7.350 -10.037 1.00 94.25 88 GLU A N 1
ATOM 712 C CA . GLU A 1 88 ? -8.980 5.942 -10.456 1.00 94.25 88 GLU A CA 1
ATOM 713 C C . GLU A 1 88 ? -7.573 5.460 -10.834 1.00 94.25 88 GLU A C 1
ATOM 715 O O . GLU A 1 88 ? -7.151 4.380 -10.422 1.00 94.25 88 GLU A O 1
ATOM 720 N N . LEU A 1 89 ? -6.820 6.269 -11.587 1.00 94.81 89 LEU A N 1
ATOM 721 C CA . LEU A 1 89 ? -5.463 5.918 -12.010 1.00 94.81 89 LEU A CA 1
ATOM 722 C C . LEU A 1 89 ? -4.514 5.826 -10.810 1.00 94.81 89 LEU A C 1
ATOM 724 O O . LEU A 1 89 ? -3.764 4.857 -10.696 1.00 94.81 89 LEU A O 1
ATOM 728 N N . LEU A 1 90 ? -4.546 6.827 -9.926 1.00 94.94 90 LEU A N 1
ATOM 729 C CA . LEU A 1 90 ? -3.677 6.874 -8.749 1.00 94.94 90 LEU A CA 1
ATOM 730 C C . LEU A 1 90 ? -3.995 5.738 -7.774 1.00 94.94 90 LEU A C 1
ATOM 732 O O . LEU A 1 90 ? -3.078 5.068 -7.307 1.00 94.94 90 LEU A O 1
ATOM 736 N N . PHE A 1 91 ? -5.280 5.472 -7.537 1.00 95.62 91 PHE A N 1
ATOM 737 C CA . PHE A 1 91 ? -5.725 4.379 -6.677 1.00 95.62 91 PHE A CA 1
ATOM 738 C C . PHE A 1 91 ? -5.300 3.021 -7.243 1.00 95.62 91 PHE A C 1
ATOM 740 O O . PHE A 1 91 ? -4.712 2.210 -6.532 1.00 95.62 91 PHE A O 1
ATOM 747 N N . ARG A 1 92 ? -5.486 2.791 -8.552 1.00 96.50 92 ARG A N 1
ATOM 748 C CA . ARG A 1 92 ? -5.024 1.563 -9.218 1.00 96.50 92 ARG A CA 1
ATOM 749 C C . ARG A 1 92 ? -3.511 1.373 -9.096 1.00 96.50 92 ARG A C 1
ATOM 751 O O . ARG A 1 92 ? -3.060 0.257 -8.849 1.00 96.50 92 ARG A O 1
ATOM 758 N N . ASN A 1 93 ? -2.729 2.440 -9.254 1.00 97.25 93 ASN A N 1
ATOM 759 C CA . ASN A 1 93 ? -1.276 2.374 -9.091 1.00 97.25 93 ASN A CA 1
ATOM 760 C C . ASN A 1 93 ? -0.887 2.016 -7.649 1.00 97.25 93 ASN A C 1
ATOM 762 O O . ASN A 1 93 ? 0.021 1.212 -7.450 1.00 97.25 93 ASN A O 1
ATOM 766 N N . GLU A 1 94 ? -1.589 2.567 -6.657 1.00 97.19 94 GLU A N 1
ATOM 767 C CA . GLU A 1 94 ? -1.376 2.252 -5.241 1.00 97.19 94 GLU A CA 1
ATOM 768 C C . GLU A 1 94 ? -1.697 0.775 -4.935 1.00 97.19 94 GLU A C 1
ATOM 770 O O . GLU A 1 94 ? -0.909 0.089 -4.283 1.00 97.19 94 GLU A O 1
ATOM 775 N N . VAL A 1 95 ? -2.782 0.234 -5.503 1.00 97.88 95 VAL A N 1
ATOM 776 C CA . VAL A 1 95 ? -3.113 -1.201 -5.412 1.00 97.88 95 VAL A CA 1
ATOM 777 C C . VAL A 1 95 ? -2.003 -2.064 -6.012 1.00 97.88 95 VAL A C 1
ATOM 779 O O . VAL A 1 95 ? -1.534 -3.002 -5.368 1.00 97.88 95 VAL A O 1
ATOM 782 N N . VAL A 1 96 ? -1.543 -1.747 -7.227 1.00 98.12 96 VAL A N 1
ATOM 783 C CA . VAL A 1 96 ? -0.443 -2.480 -7.880 1.00 98.12 96 VAL A CA 1
ATOM 784 C C . VAL A 1 96 ? 0.835 -2.406 -7.044 1.00 98.12 96 VAL A C 1
ATOM 786 O O . VAL A 1 96 ? 1.544 -3.409 -6.913 1.00 98.12 96 VAL A O 1
ATOM 789 N N . PHE A 1 97 ? 1.115 -1.246 -6.445 1.00 98.00 97 PHE A N 1
ATOM 790 C CA . PHE A 1 97 ? 2.269 -1.071 -5.579 1.00 98.00 97 PHE A CA 1
ATOM 791 C C . PHE A 1 97 ? 2.227 -2.044 -4.398 1.00 98.00 97 PHE A C 1
ATOM 793 O O . PHE A 1 97 ? 3.163 -2.825 -4.231 1.00 98.00 97 PHE A O 1
ATOM 800 N N . TYR A 1 98 ? 1.137 -2.064 -3.628 1.00 97.62 98 TYR A N 1
ATOM 801 C CA . TYR A 1 98 ? 1.047 -2.928 -2.449 1.00 97.62 98 TYR A CA 1
ATOM 802 C C . TYR A 1 98 ? 0.916 -4.418 -2.787 1.00 97.62 98 TYR A C 1
ATOM 804 O O . TYR A 1 98 ? 1.480 -5.241 -2.070 1.00 97.62 98 TYR A O 1
ATOM 812 N N . LYS A 1 99 ? 0.238 -4.784 -3.884 1.00 96.50 99 LYS A N 1
ATOM 813 C CA . LYS A 1 99 ? 0.064 -6.198 -4.269 1.00 96.50 99 LYS A CA 1
ATOM 814 C C . LYS A 1 99 ? 1.292 -6.819 -4.924 1.00 96.50 99 LYS A C 1
ATOM 816 O O . LYS A 1 99 ? 1.511 -8.019 -4.782 1.00 96.50 99 LYS A O 1
ATOM 821 N N . HIS A 1 100 ? 2.063 -6.044 -5.685 1.00 96.19 100 HIS A N 1
ATOM 822 C CA . HIS A 1 100 ? 3.087 -6.609 -6.570 1.00 96.19 100 HIS A CA 1
ATOM 823 C C . HIS A 1 100 ? 4.464 -5.987 -6.368 1.00 96.19 100 HIS A C 1
ATOM 825 O O . HIS A 1 100 ? 5.445 -6.717 -6.211 1.00 96.19 100 HIS A O 1
ATOM 831 N N . VAL A 1 101 ? 4.552 -4.654 -6.352 1.00 96.94 101 VAL A N 1
ATOM 832 C CA . VAL A 1 101 ? 5.847 -3.957 -6.304 1.00 96.94 101 VAL A CA 1
ATOM 833 C C . VAL A 1 101 ? 6.494 -4.112 -4.933 1.00 96.94 101 VAL A C 1
ATOM 835 O O . VAL A 1 101 ? 7.632 -4.569 -4.841 1.00 96.94 101 VAL A O 1
ATOM 838 N N . TRP A 1 102 ? 5.772 -3.787 -3.861 1.00 96.88 102 TRP A N 1
ATOM 839 C CA . TRP A 1 102 ? 6.309 -3.861 -2.508 1.00 96.88 102 TRP A CA 1
ATOM 840 C C . TRP A 1 102 ? 6.739 -5.281 -2.117 1.00 96.88 102 TRP A C 1
ATOM 842 O O . TRP A 1 102 ? 7.878 -5.425 -1.675 1.00 96.88 102 TRP A O 1
ATOM 852 N N . PRO A 1 103 ? 5.943 -6.347 -2.342 1.00 95.44 103 PRO A N 1
ATOM 853 C CA . PRO A 1 103 ? 6.401 -7.711 -2.087 1.00 95.44 103 PRO A CA 1
ATOM 854 C C . PRO A 1 103 ? 7.681 -8.077 -2.845 1.00 95.44 103 PRO A C 1
ATOM 856 O O . PRO A 1 103 ? 8.548 -8.742 -2.282 1.00 95.44 103 PRO A O 1
ATOM 859 N N . ALA A 1 104 ? 7.836 -7.631 -4.098 1.00 95.62 104 ALA A N 1
ATOM 860 C CA . ALA A 1 104 ? 9.055 -7.872 -4.868 1.00 95.62 104 ALA A CA 1
ATOM 861 C C . ALA A 1 104 ? 10.272 -7.145 -4.278 1.00 95.62 104 ALA A C 1
ATOM 863 O O . ALA A 1 104 ? 11.322 -7.761 -4.123 1.00 95.62 104 ALA A O 1
ATOM 864 N N . LEU A 1 105 ? 10.122 -5.874 -3.893 1.00 96.12 105 LEU A N 1
ATOM 865 C CA . LEU A 1 105 ? 11.190 -5.106 -3.244 1.00 96.12 105 LEU A CA 1
ATOM 866 C C . LEU A 1 105 ? 11.544 -5.675 -1.865 1.00 96.12 105 LEU A C 1
ATOM 868 O O . LEU A 1 105 ? 12.716 -5.794 -1.523 1.00 96.12 105 LEU A O 1
ATOM 872 N N . ASN A 1 106 ? 10.542 -6.054 -1.070 1.00 94.94 106 ASN A N 1
ATOM 873 C CA . ASN A 1 106 ? 10.753 -6.547 0.286 1.00 94.94 106 ASN A CA 1
ATOM 874 C C . ASN A 1 106 ? 11.459 -7.912 0.308 1.00 94.94 106 ASN A C 1
ATOM 876 O O . ASN A 1 106 ? 12.214 -8.167 1.239 1.00 94.94 106 ASN A O 1
ATOM 880 N N . ARG A 1 107 ? 11.289 -8.751 -0.727 1.00 93.69 107 ARG A N 1
ATOM 881 C CA . ARG A 1 107 ? 12.029 -10.021 -0.879 1.00 93.69 107 ARG A CA 1
ATOM 882 C C . ARG A 1 107 ? 13.536 -9.845 -1.076 1.00 93.69 107 ARG A C 1
ATOM 884 O O . ARG A 1 107 ? 14.279 -10.779 -0.807 1.00 93.69 107 ARG A O 1
ATOM 891 N N . LEU A 1 108 ? 13.990 -8.672 -1.519 1.00 93.56 108 LEU A N 1
ATOM 892 C CA . LEU A 1 108 ? 15.421 -8.373 -1.648 1.00 93.56 108 LEU A CA 1
ATOM 893 C C . LEU A 1 108 ? 16.082 -8.054 -0.298 1.00 93.56 108 LEU A C 1
ATOM 895 O O . LEU A 1 108 ? 17.304 -7.963 -0.217 1.00 93.56 108 LEU A O 1
ATOM 899 N N . GLN A 1 109 ? 15.290 -7.851 0.757 1.00 93.69 109 GLN A N 1
ATOM 900 C CA . GLN A 1 109 ? 15.785 -7.523 2.089 1.00 93.69 109 GLN A CA 1
ATOM 901 C C . GLN A 1 109 ? 15.894 -8.790 2.942 1.00 93.69 109 GLN A C 1
ATOM 903 O O . GLN A 1 109 ? 14.927 -9.539 3.064 1.00 93.69 109 GLN A O 1
ATOM 908 N N . SER A 1 110 ? 17.037 -9.000 3.595 1.00 85.62 110 SER A N 1
ATOM 909 C CA . SER A 1 110 ? 17.182 -9.997 4.663 1.00 85.62 110 SER A CA 1
ATOM 910 C C . SER A 1 110 ? 17.002 -9.349 6.040 1.00 85.62 110 SER A C 1
ATOM 912 O O . SER A 1 110 ? 17.055 -8.122 6.170 1.00 85.62 110 SE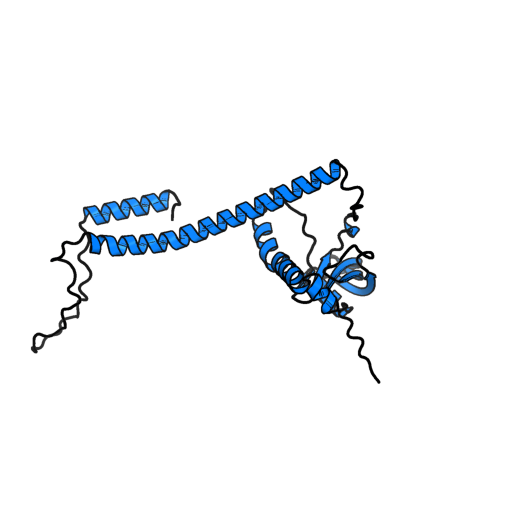R A O 1
ATOM 914 N N . ASN A 1 111 ? 16.802 -10.164 7.083 1.00 74.62 111 ASN A N 1
ATOM 915 C CA . ASN A 1 111 ? 16.629 -9.668 8.455 1.00 74.62 111 ASN A CA 1
ATOM 916 C C . ASN A 1 111 ? 17.805 -8.789 8.914 1.00 74.62 111 ASN A C 1
ATOM 918 O O . ASN A 1 111 ? 17.579 -7.750 9.529 1.00 74.62 111 ASN A O 1
ATOM 922 N N . ASP A 1 112 ? 19.028 -9.136 8.510 1.00 78.06 112 ASP A N 1
ATOM 923 C CA . ASP A 1 112 ? 20.242 -8.402 8.884 1.00 78.06 112 ASP A CA 1
ATOM 924 C C . ASP A 1 112 ? 20.564 -7.222 7.948 1.00 78.06 112 ASP A C 1
ATOM 926 O O . ASP A 1 112 ? 21.486 -6.450 8.208 1.00 78.06 112 ASP A O 1
ATOM 930 N N . ARG A 1 113 ? 19.827 -7.061 6.837 1.00 83.31 113 ARG A N 1
ATOM 931 C CA . ARG A 1 113 ? 20.072 -6.021 5.815 1.00 83.31 113 ARG A CA 1
ATOM 932 C C . ARG A 1 113 ? 18.792 -5.316 5.363 1.00 83.31 113 ARG A C 1
ATOM 934 O O . ARG A 1 113 ? 18.587 -5.062 4.176 1.00 83.31 113 ARG A O 1
ATOM 941 N N . ARG A 1 114 ? 17.918 -4.966 6.308 1.00 92.31 114 ARG A N 1
ATOM 942 C CA . ARG A 1 114 ? 16.725 -4.158 6.017 1.00 92.31 114 ARG A CA 1
ATOM 943 C C . ARG A 1 114 ? 17.110 -2.691 5.808 1.00 92.31 114 ARG A C 1
ATOM 945 O O . ARG A 1 114 ? 17.474 -1.995 6.752 1.00 92.31 114 ARG A O 1
ATOM 952 N N . VAL A 1 115 ? 16.994 -2.215 4.571 1.00 94.69 115 VAL A N 1
ATOM 953 C CA . VAL A 1 115 ? 17.314 -0.830 4.176 1.00 94.69 115 VAL A CA 1
ATOM 954 C C . VAL A 1 115 ? 16.079 0.070 4.103 1.00 94.69 115 VAL A C 1
ATOM 956 O O . VAL A 1 115 ? 16.208 1.292 4.146 1.00 94.69 115 VAL A O 1
ATOM 959 N N . PHE A 1 116 ? 14.879 -0.514 4.029 1.00 95.75 116 PHE A N 1
ATOM 960 C CA . PHE A 1 116 ? 13.614 0.209 3.986 1.00 95.75 116 PHE A CA 1
ATOM 961 C C . PHE A 1 116 ? 12.495 -0.516 4.749 1.00 95.75 116 PHE A C 1
ATOM 963 O O . PHE A 1 116 ? 12.253 -1.716 4.588 1.00 95.75 116 PHE A O 1
ATOM 970 N N . SER A 1 117 ? 11.780 0.251 5.572 1.00 91.38 117 SER A N 1
ATOM 971 C CA . SER A 1 117 ? 10.662 -0.199 6.415 1.00 91.38 117 SER A CA 1
ATOM 972 C C . SER A 1 117 ? 9.509 0.815 6.447 1.00 91.38 117 SER A C 1
ATOM 974 O O . SER A 1 117 ? 8.757 0.888 7.417 1.00 91.38 117 SER A O 1
ATOM 976 N N . GLY A 1 118 ? 9.376 1.616 5.383 1.00 92.19 118 GLY A N 1
ATOM 977 C CA . GLY A 1 118 ? 8.389 2.696 5.282 1.00 92.19 118 GLY A CA 1
ATOM 978 C C . GLY A 1 118 ? 6.990 2.270 4.826 1.00 92.19 118 GLY A C 1
ATOM 979 O O . GLY A 1 118 ? 6.172 3.141 4.549 1.00 92.19 118 GLY A O 1
ATOM 980 N N . VAL A 1 119 ? 6.711 0.967 4.712 1.00 94.81 119 VAL A N 1
ATOM 981 C CA . VAL A 1 119 ? 5.384 0.448 4.341 1.00 94.81 119 VAL A CA 1
ATOM 982 C C . VAL A 1 119 ? 4.680 -0.085 5.596 1.00 94.81 119 VAL A C 1
ATOM 984 O O . VAL A 1 119 ? 5.278 -0.916 6.285 1.00 94.81 119 VAL A O 1
ATOM 987 N N . PRO A 1 120 ? 3.456 0.382 5.919 1.00 94.50 120 PRO A N 1
ATOM 988 C CA . PRO A 1 120 ? 2.662 -0.156 7.028 1.00 94.50 120 PRO A CA 1
ATOM 989 C C . PRO A 1 120 ? 2.229 -1.603 6.759 1.00 94.50 120 PRO A C 1
ATOM 991 O O . PRO A 1 120 ? 2.298 -2.075 5.619 1.00 94.50 120 PRO A O 1
ATOM 994 N N . LYS A 1 121 ? 1.723 -2.304 7.781 1.00 93.50 121 LYS A N 1
ATOM 995 C CA . LYS A 1 121 ? 1.001 -3.565 7.545 1.00 93.50 121 LYS A CA 1
ATOM 996 C C . LYS A 1 121 ? -0.201 -3.285 6.634 1.00 93.50 121 LYS A C 1
ATOM 998 O O . LYS A 1 121 ? -0.990 -2.382 6.904 1.00 93.50 121 LYS A O 1
ATOM 1003 N N . ILE A 1 122 ? -0.320 -4.040 5.545 1.00 95.81 122 ILE A N 1
ATOM 1004 C CA . ILE A 1 122 ? -1.434 -3.936 4.596 1.00 95.81 122 ILE A CA 1
ATOM 1005 C C . ILE A 1 122 ? -2.404 -5.072 4.896 1.00 95.81 122 ILE A C 1
ATOM 1007 O O . ILE A 1 122 ? -2.006 -6.231 4.839 1.00 95.81 122 ILE A O 1
ATOM 1011 N N . TYR A 1 123 ? -3.654 -4.734 5.205 1.00 95.19 123 TYR A N 1
ATOM 1012 C CA . TYR A 1 123 ? -4.726 -5.711 5.401 1.00 95.19 123 TYR A CA 1
ATOM 1013 C C . TYR A 1 123 ? -5.393 -6.061 4.071 1.00 95.19 123 TYR A C 1
ATOM 1015 O O . TYR A 1 123 ? -5.636 -7.224 3.788 1.00 95.19 123 TYR A O 1
ATOM 1023 N N . ALA A 1 124 ? -5.635 -5.066 3.212 1.00 95.25 124 ALA A N 1
ATOM 1024 C CA . ALA A 1 124 ? -6.154 -5.301 1.869 1.00 95.25 124 ALA A CA 1
ATOM 1025 C C . ALA A 1 124 ? -5.723 -4.221 0.878 1.00 95.25 124 ALA A C 1
ATOM 1027 O O . ALA A 1 124 ? -5.601 -3.044 1.216 1.00 95.25 124 ALA A O 1
ATOM 1028 N N . ALA A 1 125 ? -5.570 -4.628 -0.380 1.00 96.38 125 ALA A N 1
ATOM 1029 C CA . ALA A 1 125 ? -5.423 -3.741 -1.527 1.00 96.38 125 ALA A CA 1
ATOM 1030 C C . ALA A 1 125 ? -6.247 -4.303 -2.699 1.00 96.38 125 ALA A C 1
ATOM 1032 O O . ALA A 1 125 ? -5.864 -5.281 -3.345 1.00 96.38 125 ALA A O 1
ATOM 1033 N N . ARG A 1 126 ? -7.411 -3.701 -2.943 1.00 94.50 126 ARG A N 1
ATOM 1034 C CA . ARG A 1 126 ? -8.420 -4.065 -3.951 1.00 94.50 126 ARG A CA 1
ATOM 1035 C C . ARG A 1 126 ? -8.763 -2.836 -4.797 1.00 94.50 126 ARG A C 1
ATOM 1037 O O . ARG A 1 126 ? -8.356 -1.731 -4.470 1.00 94.50 126 ARG A O 1
ATOM 1044 N N . ALA A 1 127 ? -9.481 -3.019 -5.905 1.00 91.12 127 ALA A N 1
ATOM 1045 C CA . ALA A 1 127 ? -9.761 -1.939 -6.862 1.00 91.12 127 ALA A CA 1
ATOM 1046 C C . ALA A 1 127 ? -10.569 -0.761 -6.273 1.00 91.12 127 ALA A C 1
ATOM 1048 O O . ALA A 1 127 ? -10.510 0.348 -6.797 1.00 91.12 127 ALA A O 1
ATOM 1049 N N . ASP A 1 128 ? -11.301 -1.012 -5.195 1.00 89.75 128 ASP A N 1
ATOM 1050 C CA . ASP A 1 128 ? -12.224 -0.110 -4.510 1.00 89.75 128 ASP A CA 1
ATOM 1051 C C . ASP A 1 128 ? -11.797 0.236 -3.073 1.00 89.75 128 ASP A C 1
ATOM 1053 O O . ASP A 1 128 ? -12.248 1.248 -2.539 1.00 89.75 128 ASP A O 1
ATOM 1057 N N . LEU A 1 129 ? -10.909 -0.565 -2.472 1.00 94.94 129 LEU A N 1
ATOM 1058 C CA . LEU A 1 129 ? -10.496 -0.462 -1.074 1.00 94.94 129 LEU A CA 1
ATOM 1059 C C . LEU A 1 129 ? -8.994 -0.693 -0.898 1.00 94.94 129 LEU A C 1
ATOM 1061 O O . LEU A 1 129 ? -8.454 -1.709 -1.335 1.00 94.94 129 LEU A O 1
ATOM 1065 N N . ILE A 1 130 ? -8.341 0.176 -0.132 1.00 97.12 130 ILE A N 1
ATOM 1066 C CA . ILE A 1 130 ? -7.021 -0.106 0.445 1.00 97.12 130 ILE A CA 1
ATOM 1067 C C . ILE A 1 130 ? -7.127 0.062 1.957 1.00 97.12 130 ILE A C 1
ATOM 1069 O O . ILE A 1 130 ? -7.420 1.162 2.410 1.00 97.12 130 ILE A O 1
ATOM 1073 N N . ALA A 1 131 ? -6.878 -0.993 2.728 1.00 96.69 131 ALA A N 1
ATOM 1074 C CA . ALA A 1 131 ? -6.911 -0.990 4.190 1.00 96.69 131 ALA A CA 1
ATOM 1075 C C . ALA A 1 131 ? -5.5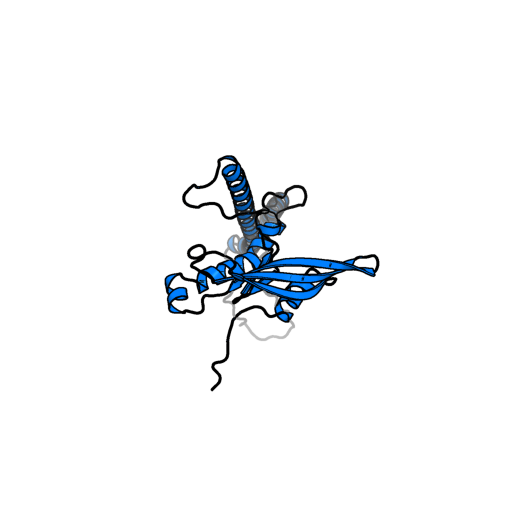26 -1.339 4.749 1.00 96.69 131 ALA A C 1
ATOM 1077 O O . ALA A 1 131 ? -4.901 -2.316 4.327 1.00 96.69 131 ALA A O 1
ATOM 1078 N N . MET A 1 132 ? -5.036 -0.539 5.691 1.00 96.69 132 MET A N 1
ATOM 1079 C CA . MET A 1 132 ? -3.695 -0.665 6.263 1.00 96.69 132 MET A CA 1
ATOM 1080 C C . MET A 1 132 ? -3.672 -0.262 7.741 1.00 96.69 132 MET A C 1
ATOM 1082 O O . MET A 1 132 ? -4.602 0.362 8.244 1.00 96.69 132 MET A O 1
ATOM 1086 N N . GLU A 1 133 ? -2.609 -0.637 8.442 1.00 95.69 133 GLU A N 1
ATOM 1087 C CA . GLU A 1 133 ? -2.328 -0.215 9.817 1.00 95.69 133 GLU A CA 1
ATOM 1088 C C . GLU A 1 133 ? -2.328 1.312 9.942 1.00 95.69 133 GLU A C 1
ATOM 1090 O O . GLU A 1 133 ? -1.716 2.020 9.132 1.00 95.69 133 GLU A O 1
ATOM 1095 N N . ASP A 1 134 ? -2.984 1.828 10.985 1.00 95.56 134 ASP A N 1
ATOM 1096 C CA . ASP A 1 134 ? -2.838 3.234 11.333 1.00 95.56 134 ASP A CA 1
ATOM 1097 C C . ASP A 1 134 ? -1.492 3.486 12.021 1.00 95.56 134 ASP A C 1
ATOM 1099 O O . ASP A 1 134 ? -1.246 3.117 13.167 1.00 95.56 134 ASP A O 1
ATOM 1103 N N . MET A 1 135 ? -0.616 4.195 11.317 1.00 94.44 135 MET A N 1
ATOM 1104 C CA . MET A 1 135 ? 0.733 4.505 11.786 1.00 94.44 135 MET A CA 1
ATOM 1105 C C . MET A 1 135 ? 0.771 5.417 13.025 1.00 94.44 135 MET A C 1
ATOM 1107 O O . MET A 1 135 ? 1.826 5.549 13.648 1.00 94.44 135 MET A O 1
ATOM 1111 N N . ARG A 1 136 ? -0.343 6.040 13.429 1.00 92.44 136 ARG A N 1
ATOM 1112 C CA . ARG A 1 136 ? -0.418 6.785 14.697 1.00 92.44 136 ARG A CA 1
ATOM 1113 C C . ARG A 1 136 ? -0.210 5.881 15.908 1.00 92.44 136 ARG A C 1
ATOM 1115 O O . ARG A 1 136 ? 0.373 6.350 16.882 1.00 92.44 136 ARG A O 1
ATOM 1122 N N . GLU A 1 137 ? -0.561 4.599 15.808 1.00 90.94 137 GLU A N 1
ATOM 1123 C CA . GLU A 1 137 ? -0.296 3.594 16.852 1.00 90.94 137 GLU A CA 1
ATOM 1124 C C . GLU A 1 137 ? 1.209 3.410 17.095 1.00 90.94 137 GLU A C 1
ATOM 1126 O O . GLU A 1 137 ? 1.651 3.088 18.194 1.00 90.94 137 GLU A O 1
ATOM 1131 N N . ARG A 1 138 ? 2.027 3.709 16.079 1.00 92.00 138 ARG A N 1
ATOM 1132 C CA . ARG A 1 138 ? 3.495 3.718 16.151 1.00 92.00 138 ARG A CA 1
ATOM 1133 C C . ARG A 1 138 ? 4.076 5.098 16.483 1.00 92.00 138 ARG A C 1
ATOM 1135 O O . ARG A 1 138 ? 5.283 5.301 16.372 1.00 92.00 138 ARG A O 1
ATOM 1142 N N . GLY A 1 139 ? 3.235 6.063 16.855 1.00 92.38 139 GLY A N 1
ATOM 1143 C CA . GLY A 1 139 ? 3.634 7.420 17.228 1.00 92.38 139 GLY A CA 1
ATOM 1144 C C . GLY A 1 139 ? 3.872 8.379 16.056 1.00 92.38 139 GLY A C 1
ATOM 1145 O O . GLY A 1 139 ? 4.311 9.509 16.288 1.00 92.38 139 GLY A O 1
ATOM 1146 N N . PHE A 1 140 ? 3.576 7.982 14.810 1.00 91.44 140 PHE A N 1
ATOM 1147 C CA . PHE A 1 140 ? 3.711 8.879 13.660 1.00 91.44 140 PHE A CA 1
ATOM 1148 C C . PHE A 1 140 ? 2.660 9.991 13.689 1.00 91.44 140 PHE A C 1
ATOM 1150 O O . PHE A 1 140 ? 1.513 9.800 14.096 1.00 91.44 140 PHE A O 1
ATOM 1157 N N . LYS A 1 141 ? 3.056 11.176 13.221 1.00 88.69 141 LYS A N 1
ATOM 1158 C CA . LYS A 1 141 ? 2.210 12.373 13.176 1.00 88.69 141 LYS A CA 1
ATOM 1159 C C . LYS A 1 141 ? 2.361 13.062 11.829 1.00 88.69 141 LYS A C 1
ATOM 1161 O O . LYS A 1 141 ? 3.430 13.030 11.224 1.00 88.69 141 LYS A O 1
ATOM 1166 N N . MET A 1 142 ? 1.292 13.711 11.377 1.00 85.44 142 MET A N 1
ATOM 1167 C CA . MET A 1 142 ? 1.344 14.547 10.181 1.00 85.44 142 MET A CA 1
ATOM 1168 C C . MET A 1 142 ? 2.152 15.813 10.472 1.00 85.44 142 MET A C 1
ATOM 1170 O O . MET A 1 142 ? 1.834 16.550 11.404 1.00 85.44 142 MET A O 1
ATOM 1174 N N . ALA A 1 143 ? 3.195 16.057 9.680 1.00 86.06 143 ALA A N 1
ATOM 1175 C CA . ALA A 1 143 ? 3.978 17.285 9.756 1.00 86.06 143 ALA A CA 1
ATOM 1176 C C . ALA A 1 143 ? 3.218 18.468 9.132 1.00 86.06 143 ALA A C 1
ATOM 1178 O O . ALA A 1 143 ? 2.446 18.301 8.184 1.00 86.06 143 ALA A O 1
ATOM 1179 N N . ASP A 1 144 ? 3.469 19.681 9.630 1.00 85.44 144 ASP A N 1
ATOM 1180 C CA . ASP A 1 144 ? 2.949 20.901 9.013 1.00 85.44 144 ASP A CA 1
ATOM 1181 C C . ASP A 1 144 ? 3.692 21.173 7.698 1.00 85.44 144 ASP A C 1
ATOM 1183 O O . ASP A 1 144 ? 4.844 21.614 7.683 1.00 85.44 144 ASP A O 1
ATOM 1187 N N . ARG A 1 145 ? 3.003 20.949 6.575 1.00 84.31 145 ARG A N 1
ATOM 1188 C CA . ARG A 1 145 ? 3.554 21.138 5.225 1.00 84.31 145 ARG A CA 1
ATOM 1189 C C . ARG A 1 145 ? 4.088 22.547 4.952 1.00 84.31 145 ARG A C 1
ATOM 1191 O O . ARG A 1 145 ? 4.882 22.706 4.034 1.00 84.31 145 ARG A O 1
ATOM 1198 N N . ARG A 1 146 ? 3.647 23.567 5.701 1.00 88.12 146 ARG A N 1
ATOM 1199 C CA . ARG A 1 146 ? 4.123 24.953 5.547 1.00 88.12 146 ARG A CA 1
ATOM 1200 C C . ARG A 1 146 ? 5.434 25.202 6.285 1.00 88.12 146 ARG A C 1
ATOM 1202 O O . ARG A 1 146 ? 6.198 26.058 5.860 1.00 88.12 146 ARG A O 1
ATOM 1209 N N . LYS A 1 147 ? 5.679 24.474 7.377 1.00 90.88 147 LYS A N 1
ATOM 1210 C CA . LYS A 1 147 ? 6.926 24.556 8.151 1.00 90.88 147 LYS A CA 1
ATOM 1211 C C . LYS A 1 147 ? 8.017 23.658 7.574 1.00 90.88 147 LYS A C 1
ATOM 1213 O O . LYS A 1 147 ? 9.192 23.968 7.713 1.00 90.88 147 LYS A O 1
ATOM 1218 N N . GLY A 1 148 ? 7.624 22.577 6.900 1.00 88.06 148 GLY A N 1
ATOM 1219 C CA . GLY A 1 148 ? 8.556 21.577 6.393 1.00 88.06 148 GLY A CA 1
ATOM 1220 C C . GLY A 1 148 ? 9.001 20.600 7.483 1.00 88.06 148 GLY A C 1
ATOM 1221 O O . GLY A 1 148 ? 8.343 20.457 8.515 1.00 88.06 148 GLY A O 1
ATOM 1222 N N . LEU A 1 149 ? 10.092 19.878 7.221 1.00 90.81 149 LEU A N 1
ATOM 1223 C CA . LEU A 1 149 ? 10.658 18.897 8.147 1.00 90.81 149 LEU A CA 1
ATOM 1224 C C . LEU A 1 149 ? 11.869 19.482 8.874 1.00 90.81 149 LEU A C 1
ATOM 1226 O O . LEU A 1 149 ? 12.759 20.043 8.240 1.00 90.81 149 LEU A O 1
ATOM 1230 N N . GLU A 1 150 ? 11.935 19.257 10.185 1.00 92.00 150 GLU A N 1
ATOM 1231 C CA . GLU A 1 150 ? 13.147 19.475 10.979 1.00 92.00 150 GLU A CA 1
ATOM 1232 C C . GLU A 1 150 ? 14.307 18.609 10.465 1.00 92.00 150 GLU A C 1
ATOM 1234 O O . GLU A 1 150 ? 14.090 17.496 9.974 1.00 92.00 150 GLU A O 1
ATOM 1239 N N . MET A 1 151 ? 15.547 19.083 10.626 1.00 93.88 151 MET A N 1
ATOM 1240 C CA . MET A 1 151 ? 16.751 18.427 10.088 1.00 93.88 151 MET A CA 1
ATOM 1241 C C . MET A 1 151 ? 16.881 16.952 10.481 1.00 93.88 151 MET A C 1
ATOM 1243 O O . MET A 1 151 ? 17.284 16.120 9.666 1.00 93.88 151 MET A O 1
ATOM 1247 N N . GLU A 1 152 ? 16.516 16.606 11.715 1.00 94.06 152 GLU A N 1
ATOM 1248 C CA . GLU A 1 152 ? 16.577 15.223 12.183 1.00 94.06 152 GLU A CA 1
ATOM 1249 C C . GLU A 1 152 ? 15.579 14.324 11.433 1.00 94.06 152 GLU A C 1
ATOM 1251 O O . GLU A 1 152 ? 15.954 13.272 10.910 1.00 94.06 152 GLU A O 1
ATOM 1256 N N . ASN A 1 153 ? 14.331 14.782 11.291 1.00 91.75 153 ASN A N 1
ATOM 1257 C CA . ASN A 1 153 ? 13.287 14.085 10.537 1.00 91.75 153 ASN A CA 1
ATOM 1258 C C . ASN A 1 153 ? 13.646 13.972 9.055 1.00 91.75 153 ASN A C 1
ATOM 1260 O O . ASN A 1 153 ? 13.482 12.908 8.455 1.00 91.75 153 ASN A O 1
ATOM 1264 N N . LEU A 1 154 ? 14.191 15.043 8.473 1.00 93.81 154 LEU A N 1
ATOM 1265 C CA . LEU A 1 154 ? 14.654 15.050 7.091 1.00 93.81 154 LEU A CA 1
ATOM 1266 C C . LEU A 1 154 ? 15.725 13.977 6.859 1.00 93.81 154 LEU A C 1
ATOM 1268 O O . LEU A 1 154 ? 15.654 13.257 5.864 1.00 93.81 154 LEU A O 1
ATOM 1272 N N . ARG A 1 155 ? 16.669 13.799 7.793 1.00 96.06 155 ARG A N 1
ATOM 1273 C CA . ARG A 1 155 ? 17.692 12.746 7.705 1.00 96.06 155 ARG A CA 1
ATOM 1274 C C . ARG A 1 155 ? 17.076 11.347 7.663 1.00 96.06 155 ARG A C 1
ATOM 1276 O O . ARG A 1 155 ? 17.505 10.528 6.849 1.00 96.06 155 ARG A O 1
ATOM 1283 N N . TYR A 1 156 ? 16.076 11.066 8.502 1.00 94.00 156 TYR A N 1
ATOM 1284 C CA . TYR A 1 156 ? 15.378 9.774 8.485 1.00 94.00 156 TYR A CA 1
ATOM 1285 C C . TYR A 1 156 ? 14.630 9.548 7.168 1.00 94.00 156 TYR A C 1
ATOM 1287 O O . TYR A 1 156 ? 14.744 8.467 6.585 1.00 94.00 156 TYR A O 1
ATOM 1295 N N . VAL A 1 157 ? 13.932 10.571 6.665 1.00 94.31 157 VAL A N 1
ATOM 1296 C CA . VAL A 1 157 ? 13.220 10.506 5.378 1.00 94.31 157 VAL A CA 1
ATOM 1297 C C . VAL A 1 157 ? 14.189 10.260 4.222 1.00 94.31 157 VAL A C 1
ATOM 1299 O O . VAL A 1 157 ? 13.968 9.345 3.432 1.00 94.31 157 VAL A O 1
ATOM 1302 N N . LEU A 1 158 ? 15.297 11.002 4.146 1.00 96.62 158 LEU A N 1
ATOM 1303 C CA . LEU A 1 158 ? 16.304 10.824 3.096 1.00 96.62 158 LEU A CA 1
ATOM 1304 C C . LEU A 1 158 ? 16.953 9.437 3.151 1.00 96.62 158 LEU A C 1
ATOM 1306 O O . LEU A 1 158 ? 17.130 8.810 2.108 1.00 96.62 158 LEU A O 1
ATOM 1310 N N . LYS A 1 159 ? 17.248 8.916 4.350 1.00 96.31 159 LYS A N 1
ATOM 1311 C CA . LYS A 1 159 ? 17.775 7.553 4.514 1.00 96.31 159 LYS A CA 1
ATOM 1312 C C . LYS A 1 159 ? 16.776 6.497 4.029 1.00 96.31 159 LYS A C 1
ATOM 1314 O O . LYS A 1 159 ? 17.174 5.566 3.333 1.00 96.31 159 LYS A O 1
ATOM 1319 N N . ALA A 1 160 ? 15.491 6.651 4.354 1.00 96.06 160 ALA A N 1
ATOM 1320 C CA . ALA A 1 160 ? 14.445 5.745 3.885 1.00 96.06 160 ALA A CA 1
ATOM 1321 C C . ALA A 1 160 ? 14.288 5.799 2.354 1.00 96.06 160 ALA A C 1
ATOM 1323 O O . ALA A 1 160 ? 14.228 4.752 1.711 1.00 96.06 160 ALA A O 1
ATOM 1324 N N . LEU A 1 161 ? 14.291 6.997 1.759 1.00 97.06 161 LEU A N 1
ATOM 1325 C CA . LEU A 1 161 ? 14.233 7.173 0.304 1.00 97.06 161 LEU A CA 1
ATOM 1326 C C . LEU A 1 161 ? 15.447 6.557 -0.399 1.00 97.06 161 LEU A C 1
ATOM 1328 O O . LEU A 1 161 ? 15.282 5.876 -1.409 1.00 97.06 161 LEU A O 1
ATOM 1332 N N . ALA A 1 162 ? 16.651 6.732 0.153 1.00 97.62 162 ALA A N 1
ATOM 1333 C CA . ALA A 1 162 ? 17.861 6.107 -0.374 1.00 97.62 162 ALA A CA 1
ATOM 1334 C C . ALA A 1 162 ? 17.755 4.573 -0.364 1.00 97.62 162 ALA A C 1
ATOM 1336 O O . ALA A 1 162 ? 18.040 3.934 -1.376 1.00 97.62 162 ALA A O 1
ATOM 1337 N N . GLY A 1 163 ? 17.277 3.983 0.738 1.00 97.00 163 GLY A N 1
ATOM 1338 C CA . GLY A 1 163 ? 17.033 2.542 0.829 1.00 97.00 163 GLY A CA 1
ATOM 1339 C C . GLY A 1 163 ? 15.989 2.051 -0.178 1.00 97.00 163 GLY A C 1
ATOM 1340 O O . GLY A 1 163 ? 16.209 1.055 -0.862 1.00 97.00 163 GLY A O 1
ATOM 1341 N N . PHE A 1 164 ? 14.879 2.776 -0.331 1.00 97.50 164 PHE A N 1
ATOM 1342 C CA . PHE A 1 164 ? 13.840 2.445 -1.310 1.00 97.50 164 PHE A CA 1
ATOM 1343 C C . PHE A 1 164 ? 14.350 2.508 -2.762 1.00 97.50 164 PHE A C 1
ATOM 1345 O O . PHE A 1 164 ? 14.065 1.612 -3.565 1.00 97.50 164 PHE A O 1
ATOM 1352 N N . HIS A 1 165 ? 15.143 3.528 -3.104 1.00 97.56 165 HIS A N 1
ATOM 1353 C CA . HIS A 1 165 ? 15.776 3.639 -4.421 1.00 97.56 165 HIS A CA 1
ATOM 1354 C C . HIS A 1 165 ? 16.795 2.528 -4.670 1.00 97.56 165 HIS A C 1
ATOM 1356 O O . HIS A 1 165 ? 16.793 1.957 -5.759 1.00 97.56 165 HIS A O 1
ATOM 1362 N N . ALA A 1 166 ? 17.613 2.181 -3.673 1.00 96.38 166 ALA A N 1
ATOM 1363 C CA . ALA A 1 166 ? 18.554 1.071 -3.781 1.00 96.38 166 ALA A CA 1
ATOM 1364 C C . ALA A 1 166 ? 17.824 -0.238 -4.120 1.00 96.38 166 ALA A C 1
ATOM 1366 O O . ALA A 1 166 ? 18.167 -0.883 -5.105 1.00 96.38 166 ALA A O 1
ATOM 1367 N N . LEU A 1 167 ? 16.741 -0.565 -3.400 1.00 96.50 167 LEU A N 1
ATOM 1368 C CA . LEU A 1 167 ? 15.923 -1.749 -3.698 1.00 96.50 167 LEU A CA 1
ATOM 1369 C C . LEU A 1 167 ? 15.343 -1.719 -5.114 1.00 96.50 167 LEU A C 1
ATOM 1371 O O . LEU A 1 167 ? 15.319 -2.743 -5.794 1.00 96.50 167 LEU A O 1
ATOM 1375 N N . SER A 1 168 ? 14.883 -0.552 -5.568 1.00 96.19 168 SER A N 1
ATOM 1376 C CA . SER A 1 168 ? 14.304 -0.395 -6.906 1.00 96.19 168 SER A CA 1
ATOM 1377 C C . SER A 1 168 ? 15.339 -0.624 -8.011 1.00 96.19 168 SER A C 1
ATOM 1379 O O . SER A 1 168 ? 15.036 -1.276 -9.010 1.00 96.19 168 SER A O 1
ATOM 1381 N N . LEU A 1 169 ? 16.565 -0.123 -7.828 1.00 96.25 169 LEU A N 1
ATOM 1382 C CA . LEU A 1 169 ? 17.673 -0.338 -8.760 1.00 96.25 169 LEU 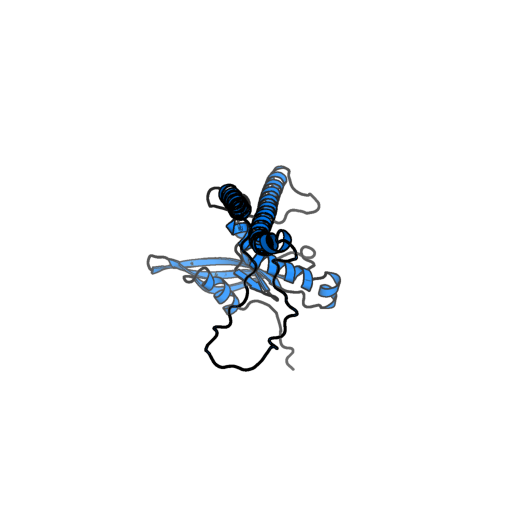A CA 1
ATOM 1383 C C . LEU A 1 169 ? 18.116 -1.801 -8.773 1.00 96.25 169 LEU A C 1
ATOM 1385 O O . LEU A 1 169 ? 18.216 -2.377 -9.853 1.00 96.25 169 LEU A O 1
ATOM 1389 N N . THR A 1 170 ? 18.280 -2.416 -7.600 1.00 94.94 170 THR A N 1
ATOM 1390 C CA . THR A 1 170 ? 18.630 -3.837 -7.481 1.00 94.94 170 THR A CA 1
ATOM 1391 C C . THR A 1 170 ? 17.577 -4.733 -8.129 1.00 94.94 170 THR A C 1
ATOM 1393 O O . THR A 1 170 ? 17.932 -5.658 -8.849 1.00 94.94 170 THR A O 1
ATOM 1396 N N . LEU A 1 171 ? 16.281 -4.448 -7.938 1.00 94.69 171 LEU A N 1
ATOM 1397 C CA . LEU A 1 171 ? 15.209 -5.213 -8.585 1.00 94.69 171 LEU A CA 1
ATOM 1398 C C . LEU A 1 171 ? 15.240 -5.077 -10.112 1.00 94.69 171 LEU A C 1
ATOM 1400 O O . LEU A 1 171 ? 14.928 -6.027 -10.828 1.00 94.69 171 LEU A O 1
ATOM 1404 N N . ARG A 1 172 ? 15.571 -3.886 -10.621 1.00 94.38 172 ARG A N 1
ATOM 1405 C CA . ARG A 1 172 ? 15.684 -3.646 -12.063 1.00 94.38 172 ARG A CA 1
ATOM 1406 C C . ARG A 1 172 ? 16.867 -4.406 -12.655 1.00 94.38 172 ARG A C 1
ATOM 1408 O O . ARG A 1 172 ? 16.710 -5.030 -13.696 1.00 94.38 172 ARG A O 1
ATOM 1415 N N . GLU A 1 173 ? 18.020 -4.338 -12.000 1.00 93.06 173 GLU A N 1
ATOM 1416 C CA . GLU A 1 173 ? 19.240 -5.029 -12.417 1.00 93.06 173 GLU A CA 1
ATOM 1417 C C . GLU A 1 173 ? 19.060 -6.548 -12.397 1.00 93.06 173 GLU A C 1
ATOM 1419 O O . GLU A 1 173 ? 19.343 -7.202 -13.394 1.00 93.06 173 GLU A O 1
ATOM 1424 N N . SER A 1 174 ? 18.497 -7.109 -11.321 1.00 89.75 174 SER A N 1
ATOM 1425 C CA . SER A 1 174 ? 18.277 -8.555 -11.225 1.00 89.75 174 SER A CA 1
ATOM 1426 C C . SER A 1 174 ? 17.341 -9.078 -12.314 1.00 89.75 174 SER A C 1
ATOM 1428 O O . SER A 1 174 ? 17.649 -10.086 -12.943 1.00 89.75 174 SER A O 1
ATOM 1430 N N . ARG A 1 175 ? 16.242 -8.365 -12.596 1.00 89.50 175 ARG A N 1
ATOM 1431 C CA . ARG A 1 175 ? 15.322 -8.722 -13.687 1.00 89.50 175 ARG A CA 1
ATOM 1432 C C . ARG A 1 175 ? 15.958 -8.588 -15.064 1.00 89.50 175 ARG A C 1
ATOM 1434 O O . ARG A 1 175 ? 15.705 -9.423 -15.923 1.00 89.50 175 ARG A O 1
ATOM 1441 N N . LEU A 1 176 ? 16.759 -7.545 -15.287 1.00 87.31 176 LEU A N 1
ATOM 1442 C CA . LEU A 1 176 ? 17.477 -7.385 -16.549 1.00 87.31 176 LEU A CA 1
ATOM 1443 C C . LEU A 1 176 ? 18.460 -8.541 -16.753 1.00 87.31 176 LEU A C 1
ATOM 1445 O O . LEU A 1 176 ? 18.471 -9.135 -17.824 1.00 87.31 176 LEU A O 1
ATOM 1449 N N . ASN A 1 177 ? 19.218 -8.900 -15.718 1.00 85.81 177 ASN A N 1
ATOM 1450 C CA . ASN A 1 177 ? 20.160 -10.015 -15.769 1.00 85.81 177 ASN A CA 1
ATOM 1451 C C . ASN A 1 177 ? 19.445 -11.353 -16.015 1.00 85.81 177 ASN A C 1
ATOM 1453 O O . ASN A 1 177 ? 19.919 -12.158 -16.811 1.00 85.81 177 ASN A O 1
ATOM 1457 N N . GLU A 1 178 ? 18.290 -11.581 -15.385 1.00 86.00 178 GLU A N 1
ATOM 1458 C CA . GLU A 1 178 ? 17.465 -12.775 -15.610 1.00 86.00 178 GLU A CA 1
ATOM 1459 C C . GLU A 1 178 ? 16.981 -12.873 -17.066 1.00 86.00 178 GLU A C 1
ATOM 1461 O O . GLU A 1 178 ? 17.156 -13.909 -17.711 1.00 86.00 178 GLU A O 1
ATOM 1466 N N . GLU A 1 179 ? 16.443 -11.784 -17.621 1.00 83.00 179 GLU A N 1
ATOM 1467 C CA . GLU A 1 179 ? 15.996 -11.752 -19.018 1.00 83.00 179 GLU A CA 1
ATOM 1468 C C . GLU A 1 179 ? 17.166 -11.853 -20.006 1.00 83.00 179 GLU A C 1
ATOM 1470 O O . GLU A 1 179 ? 17.051 -12.546 -21.018 1.00 83.00 179 GLU A O 1
ATOM 1475 N N . MET A 1 180 ? 18.314 -11.233 -19.709 1.00 80.25 180 MET A N 1
ATOM 1476 C CA . MET A 1 180 ? 19.529 -11.368 -20.518 1.00 80.25 180 MET A CA 1
ATOM 1477 C C . MET A 1 180 ? 20.035 -12.812 -20.528 1.00 80.25 180 MET A C 1
ATOM 1479 O O . MET A 1 180 ? 20.319 -13.327 -21.606 1.00 80.25 180 MET A O 1
ATOM 1483 N N . ARG A 1 181 ? 20.070 -13.501 -19.379 1.00 79.94 181 ARG A N 1
ATOM 1484 C CA . ARG A 1 181 ? 20.417 -14.935 -19.310 1.00 79.94 181 ARG A CA 1
ATOM 1485 C C . ARG A 1 181 ? 19.426 -15.785 -20.105 1.00 79.94 181 ARG A C 1
ATOM 1487 O O . ARG A 1 181 ? 19.823 -16.646 -20.889 1.00 79.94 181 ARG A O 1
ATOM 1494 N N . ARG A 1 182 ? 18.125 -15.511 -19.969 1.00 77.94 182 ARG A N 1
ATOM 1495 C CA . ARG A 1 182 ? 17.068 -16.227 -20.698 1.00 77.94 182 ARG A CA 1
ATOM 1496 C C . ARG A 1 182 ? 17.184 -16.057 -22.216 1.00 77.94 182 ARG A C 1
ATOM 1498 O O . ARG A 1 182 ? 17.128 -17.048 -22.943 1.00 77.94 182 ARG A O 1
ATOM 1505 N N . CYS A 1 183 ? 17.345 -14.825 -22.693 1.00 77.50 183 CYS A N 1
ATOM 1506 C CA . CYS A 1 183 ? 17.451 -14.520 -24.121 1.00 77.50 183 CYS A CA 1
ATOM 1507 C C . CYS A 1 183 ? 18.808 -14.934 -24.702 1.00 77.50 183 CYS A C 1
ATOM 1509 O O . CYS A 1 183 ? 18.863 -15.398 -25.839 1.00 77.50 183 CYS A O 1
ATOM 1511 N N . GLY A 1 184 ? 19.884 -14.815 -23.919 1.00 72.44 184 GLY A N 1
ATOM 1512 C CA . GLY A 1 184 ? 21.237 -15.213 -24.303 1.00 72.44 184 GLY A CA 1
ATOM 1513 C C . GLY A 1 184 ? 21.318 -16.693 -24.661 1.00 72.44 184 GLY A C 1
ATOM 1514 O O . GLY A 1 184 ? 21.872 -17.036 -25.699 1.00 72.44 184 GLY A O 1
ATOM 1515 N N . ARG A 1 185 ? 20.656 -17.564 -23.889 1.00 70.38 185 ARG A N 1
ATOM 1516 C CA . ARG A 1 185 ? 20.559 -19.003 -24.196 1.00 70.38 185 ARG A CA 1
ATOM 1517 C C . ARG A 1 185 ? 19.871 -19.290 -25.527 1.00 70.38 185 ARG A C 1
ATOM 1519 O O . ARG A 1 185 ? 20.336 -20.135 -26.283 1.00 70.38 185 ARG A O 1
ATOM 1526 N N . PHE A 1 186 ? 18.781 -18.584 -25.824 1.00 72.19 186 PHE A N 1
ATOM 1527 C CA . PHE A 1 186 ? 18.077 -18.738 -27.097 1.00 72.19 186 PHE A CA 1
ATOM 1528 C C . PHE A 1 186 ? 18.929 -18.253 -28.277 1.00 72.19 186 PHE A C 1
ATOM 1530 O O . PHE A 1 186 ? 19.068 -18.963 -29.270 1.00 72.19 186 PHE A O 1
ATOM 1537 N N . GLY A 1 187 ? 19.540 -17.070 -28.150 1.00 72.19 187 GLY A N 1
ATOM 1538 C CA . GLY A 1 187 ? 20.429 -16.520 -29.175 1.00 72.19 187 GLY A CA 1
ATOM 1539 C C . GLY A 1 187 ? 21.656 -17.399 -29.424 1.00 72.19 187 GLY A C 1
ATOM 1540 O O . GLY A 1 187 ? 22.021 -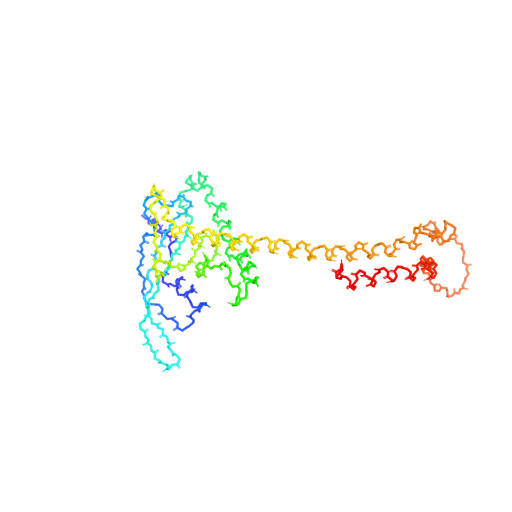17.617 -30.575 1.00 72.19 187 GLY A O 1
ATOM 1541 N N . LEU A 1 188 ? 22.251 -17.953 -28.365 1.00 72.38 188 LEU A N 1
ATOM 1542 C CA . LEU A 1 188 ? 23.382 -18.872 -28.469 1.00 72.38 188 LEU A CA 1
ATOM 1543 C C . LEU A 1 188 ? 22.986 -20.210 -29.096 1.00 72.38 188 LEU A C 1
ATOM 1545 O O . LEU A 1 188 ? 23.737 -20.719 -29.917 1.00 72.38 188 LEU A O 1
ATOM 1549 N N . GLY A 1 189 ? 21.813 -20.754 -28.757 1.00 72.06 189 GLY A N 1
ATOM 1550 C CA . GLY A 1 189 ? 21.280 -21.954 -29.406 1.00 72.06 189 GLY A CA 1
ATOM 1551 C C . GLY A 1 189 ? 21.120 -21.755 -30.913 1.00 72.06 189 GLY A C 1
ATOM 1552 O O . GLY A 1 189 ? 21.671 -22.521 -31.694 1.00 72.06 189 GLY A O 1
ATOM 1553 N N . LEU A 1 190 ? 20.486 -20.652 -31.326 1.00 70.81 190 LEU A N 1
ATOM 1554 C CA . LEU A 1 190 ? 20.387 -20.304 -32.746 1.00 70.81 190 LEU A CA 1
ATOM 1555 C C . LEU A 1 190 ? 21.757 -20.107 -33.403 1.00 70.81 190 LEU A C 1
ATOM 1557 O O . LEU A 1 190 ? 21.939 -20.516 -34.545 1.00 70.81 190 LEU A O 1
ATOM 1561 N N . ALA A 1 191 ? 22.713 -19.484 -32.709 1.00 70.06 191 ALA A N 1
ATOM 1562 C CA . ALA A 1 191 ? 24.072 -19.320 -33.215 1.00 70.06 191 ALA A CA 1
ATOM 1563 C C . ALA A 1 191 ? 24.763 -20.680 -33.413 1.00 70.06 191 ALA A C 1
ATOM 1565 O O . ALA A 1 191 ? 25.355 -20.917 -34.460 1.00 70.06 191 ALA A O 1
ATOM 1566 N N . LEU A 1 192 ? 24.653 -21.592 -32.446 1.00 72.12 192 LEU A N 1
ATOM 1567 C CA . LEU A 1 192 ? 25.193 -22.951 -32.534 1.00 72.12 192 LEU A CA 1
ATOM 1568 C C . LEU A 1 192 ? 24.555 -23.761 -33.668 1.00 72.12 192 LEU A C 1
ATOM 1570 O O . LEU A 1 192 ? 25.270 -24.500 -34.337 1.00 72.12 192 LEU A O 1
ATOM 1574 N N . ASP A 1 193 ? 23.257 -23.589 -33.920 1.00 69.38 193 ASP A N 1
ATOM 1575 C CA . ASP A 1 193 ? 22.550 -24.277 -35.007 1.00 69.38 193 ASP A CA 1
ATOM 1576 C C . ASP A 1 193 ? 22.884 -23.681 -36.388 1.00 69.38 193 ASP A C 1
ATOM 1578 O O . ASP A 1 193 ? 23.045 -24.410 -37.368 1.00 69.38 193 ASP A O 1
ATOM 1582 N N . ILE A 1 194 ? 23.014 -22.351 -36.490 1.00 70.62 194 ILE A N 1
ATOM 1583 C CA . ILE A 1 194 ? 23.267 -21.663 -37.768 1.00 70.62 194 ILE A CA 1
ATOM 1584 C C . ILE A 1 194 ? 24.744 -21.666 -38.163 1.00 70.62 194 ILE A C 1
ATOM 1586 O O . ILE A 1 194 ? 25.058 -21.578 -39.350 1.00 70.62 194 ILE A O 1
ATOM 1590 N N . LEU A 1 195 ? 25.679 -21.741 -37.213 1.00 68.88 195 LEU A N 1
ATOM 1591 C CA . LEU A 1 195 ? 27.110 -21.658 -37.513 1.00 68.88 195 LEU A CA 1
ATOM 1592 C C . LEU A 1 195 ? 27.606 -22.815 -38.393 1.00 68.88 195 LEU A C 1
ATOM 1594 O O . LEU A 1 195 ? 28.259 -22.523 -39.396 1.00 68.88 195 LEU A O 1
ATOM 1598 N N . PRO A 1 196 ? 27.241 -24.087 -38.144 1.00 68.88 196 PRO A N 1
ATOM 1599 C CA . PRO A 1 196 ? 27.544 -25.185 -39.060 1.00 68.88 196 PRO A CA 1
ATOM 1600 C C . PRO A 1 196 ? 26.976 -24.945 -40.462 1.00 68.88 196 PRO A C 1
ATOM 1602 O O . PRO A 1 196 ? 27.670 -25.154 -41.447 1.00 68.88 196 PRO A O 1
ATOM 1605 N N . ILE A 1 197 ? 25.751 -24.418 -40.560 1.00 68.12 197 ILE A N 1
ATOM 1606 C CA . ILE A 1 197 ? 25.089 -24.140 -41.845 1.00 68.12 197 ILE A CA 1
ATOM 1607 C C . ILE A 1 197 ? 25.778 -22.989 -42.593 1.00 68.12 197 ILE A C 1
ATOM 1609 O O . ILE A 1 197 ? 25.980 -23.061 -43.800 1.00 68.12 197 ILE A O 1
ATOM 1613 N N . SER A 1 198 ? 26.147 -21.921 -41.889 1.00 66.62 198 SER A N 1
ATOM 1614 C CA . SER A 1 198 ? 26.759 -20.723 -42.482 1.00 66.62 198 SER A CA 1
ATOM 1615 C C . SER A 1 198 ? 28.242 -20.885 -42.822 1.00 66.62 198 SER A C 1
ATOM 1617 O O . SER A 1 198 ? 28.758 -20.126 -43.639 1.00 66.62 198 SER A O 1
ATOM 1619 N N . THR A 1 199 ? 28.921 -21.862 -42.216 1.00 68.44 199 THR A N 1
ATOM 1620 C CA . THR A 1 199 ? 30.325 -22.205 -42.509 1.00 68.44 199 THR A CA 1
ATOM 1621 C C . THR A 1 199 ? 30.476 -23.414 -43.436 1.00 68.44 199 THR A C 1
ATOM 1623 O O . THR A 1 199 ? 31.582 -23.694 -43.894 1.00 68.44 199 THR A O 1
ATOM 1626 N N . CYS A 1 200 ? 29.377 -24.103 -43.747 1.00 66.81 200 CYS A N 1
ATOM 1627 C CA . CYS A 1 200 ? 29.317 -25.197 -44.710 1.00 66.81 200 CYS A CA 1
ATOM 1628 C C . CYS A 1 200 ? 29.552 -24.686 -46.144 1.00 66.81 200 CYS A C 1
ATOM 1630 O O . CYS A 1 200 ? 29.049 -23.628 -46.539 1.00 66.81 200 CYS A O 1
ATOM 1632 N N . ALA A 1 201 ? 30.324 -25.428 -46.945 1.00 74.88 201 ALA A N 1
ATOM 1633 C CA . ALA A 1 201 ? 30.507 -25.087 -48.350 1.00 74.88 201 ALA A CA 1
ATOM 1634 C C . ALA A 1 201 ? 29.183 -25.273 -49.109 1.00 74.88 201 ALA A C 1
ATOM 1636 O O . ALA A 1 201 ? 28.460 -26.236 -48.886 1.00 74.88 201 ALA A O 1
ATOM 1637 N N . SER A 1 202 ? 28.864 -24.390 -50.063 1.00 72.12 202 SER A N 1
ATOM 1638 C CA . SER A 1 202 ? 27.539 -24.384 -50.714 1.00 72.12 202 SER A CA 1
ATOM 1639 C C . SER A 1 202 ? 27.145 -25.695 -51.412 1.00 72.12 202 SER A C 1
ATOM 1641 O O . SER A 1 202 ? 25.963 -25.909 -51.645 1.00 72.12 202 SER A O 1
ATOM 1643 N N . HIS A 1 203 ? 28.111 -26.554 -51.756 1.00 74.69 203 HIS A N 1
ATOM 1644 C CA . HIS A 1 203 ? 27.875 -27.862 -52.377 1.00 74.69 203 HIS A CA 1
ATOM 1645 C C . HIS A 1 203 ? 27.590 -28.991 -51.367 1.00 74.69 203 HIS A C 1
ATOM 1647 O O . HIS A 1 203 ? 27.206 -30.078 -51.780 1.00 74.69 203 HIS A O 1
ATOM 1653 N N . GLU A 1 204 ? 27.793 -28.745 -50.072 1.00 70.56 204 GLU A N 1
ATOM 1654 C CA . GLU A 1 204 ? 27.528 -29.679 -48.968 1.00 70.56 204 GLU A CA 1
ATOM 1655 C C . GLU A 1 204 ? 26.216 -29.334 -48.233 1.00 70.56 204 GLU A C 1
ATOM 1657 O O . GLU A 1 204 ? 25.753 -30.093 -47.384 1.00 70.56 204 GLU A O 1
ATOM 1662 N N . ALA A 1 205 ? 25.608 -28.183 -48.540 1.00 69.69 205 ALA A N 1
ATOM 1663 C CA . ALA A 1 205 ? 24.368 -27.741 -47.917 1.00 69.69 205 ALA A CA 1
ATOM 1664 C C . ALA A 1 205 ? 23.16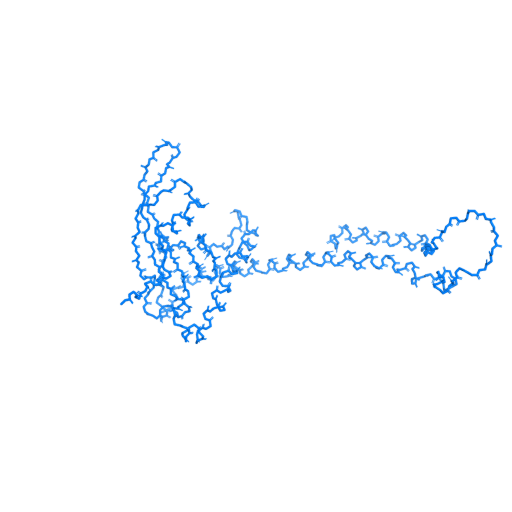2 -28.565 -48.422 1.00 69.69 205 ALA A C 1
ATOM 1666 O O . ALA A 1 205 ? 23.067 -28.814 -49.627 1.00 69.69 205 ALA A O 1
ATOM 1667 N N . PRO A 1 206 ? 22.198 -28.928 -47.550 1.00 69.69 206 PRO A N 1
ATOM 1668 C CA . PRO A 1 206 ? 21.005 -29.671 -47.958 1.00 69.69 206 PRO A CA 1
ATOM 1669 C C . PRO A 1 206 ? 20.206 -28.944 -49.052 1.00 69.69 206 PRO A C 1
ATOM 1671 O O . PRO A 1 206 ? 19.858 -27.765 -48.905 1.00 69.69 206 PRO A O 1
ATOM 1674 N N . ASN A 1 207 ? 19.872 -29.643 -50.139 1.00 75.81 207 ASN A N 1
ATOM 1675 C CA . ASN A 1 207 ? 19.092 -29.078 -51.238 1.00 75.81 207 ASN A CA 1
ATOM 1676 C C . ASN A 1 207 ? 17.589 -29.103 -50.921 1.00 75.81 207 ASN A C 1
ATOM 1678 O O . ASN A 1 207 ? 16.874 -30.057 -51.215 1.00 75.81 207 ASN A O 1
ATOM 1682 N N . LEU A 1 208 ? 17.084 -28.005 -50.359 1.00 67.81 208 LEU A N 1
ATOM 1683 C CA . LEU A 1 208 ? 15.672 -27.846 -49.976 1.00 67.81 208 LEU A CA 1
ATOM 1684 C C . LEU A 1 208 ? 14.672 -27.909 -51.152 1.00 67.81 208 LEU A C 1
ATOM 1686 O O . LEU A 1 208 ? 13.466 -27.970 -50.912 1.00 67.81 208 LEU A O 1
ATOM 1690 N N . TYR A 1 209 ? 15.142 -27.867 -52.405 1.00 75.50 209 TYR A N 1
ATOM 1691 C CA . TYR A 1 209 ? 14.304 -27.906 -53.611 1.00 75.50 209 TYR A CA 1
ATOM 1692 C C . TYR A 1 209 ? 14.270 -29.280 -54.292 1.00 75.50 209 TYR A C 1
ATOM 1694 O O . TYR A 1 209 ? 13.553 -29.448 -55.283 1.00 75.50 209 TYR A O 1
ATOM 1702 N N . GLU A 1 210 ? 15.002 -30.269 -53.776 1.00 70.19 210 GLU A N 1
ATOM 1703 C CA . GLU A 1 210 ? 14.877 -31.649 -54.236 1.00 70.19 210 GLU A CA 1
ATOM 1704 C C . GLU A 1 210 ? 13.531 -32.223 -53.790 1.00 70.19 210 GLU A C 1
ATOM 1706 O O . GLU A 1 210 ? 13.317 -32.646 -52.656 1.00 70.19 210 GLU A O 1
ATOM 1711 N N . THR A 1 211 ? 12.574 -32.217 -54.714 1.00 55.22 211 THR A N 1
ATOM 1712 C CA . THR A 1 211 ? 11.342 -32.985 -54.566 1.00 55.22 211 THR A CA 1
ATOM 1713 C C . THR A 1 211 ? 11.668 -34.435 -54.875 1.00 55.22 211 THR A C 1
ATOM 1715 O O . THR A 1 211 ? 12.226 -34.724 -55.932 1.00 55.22 211 THR A O 1
ATOM 1718 N N . SER A 1 212 ? 11.317 -35.343 -53.960 1.00 56.06 212 SER A N 1
ATOM 1719 C CA . SER A 1 212 ? 11.415 -36.798 -54.115 1.00 56.06 212 SER A CA 1
ATOM 1720 C C . SER A 1 212 ? 10.749 -37.248 -55.422 1.00 56.06 212 SER A C 1
ATOM 1722 O O . SER A 1 212 ? 9.557 -37.551 -55.463 1.00 56.06 212 SER A O 1
ATOM 1724 N N . SER A 1 213 ? 11.490 -37.214 -56.521 1.00 52.38 213 SER A N 1
ATOM 1725 C CA . SER A 1 213 ? 10.968 -37.486 -57.853 1.00 52.38 213 SER A CA 1
ATOM 1726 C C . SER A 1 213 ? 12.076 -38.029 -58.743 1.00 52.38 213 SER A C 1
ATOM 1728 O O . SER A 1 213 ? 12.494 -37.418 -59.716 1.00 52.38 213 SER A O 1
ATOM 1730 N N . ALA A 1 214 ? 12.517 -39.241 -58.416 1.00 44.66 214 ALA A N 1
ATOM 1731 C CA . ALA A 1 214 ? 12.985 -40.175 -59.428 1.00 44.66 214 ALA A CA 1
ATOM 1732 C C . ALA A 1 214 ? 12.670 -41.614 -58.992 1.00 44.66 214 ALA A C 1
ATOM 1734 O O . ALA A 1 214 ? 13.439 -42.263 -58.296 1.00 44.66 214 ALA A O 1
ATOM 1735 N N . GLU A 1 215 ? 11.489 -42.041 -59.438 1.00 39.28 215 GLU A N 1
ATOM 1736 C CA . GLU A 1 215 ? 11.166 -43.387 -59.918 1.00 39.28 215 GLU A CA 1
ATOM 1737 C C . GLU A 1 215 ? 11.019 -44.564 -58.941 1.00 39.28 215 GLU A C 1
ATOM 1739 O O . GLU A 1 215 ? 11.775 -44.822 -58.011 1.00 39.28 215 GLU A O 1
ATOM 1744 N N . ALA A 1 216 ? 9.959 -45.314 -59.237 1.00 46.09 216 ALA A N 1
ATOM 1745 C CA . ALA A 1 216 ? 9.613 -46.588 -58.661 1.00 46.09 216 ALA A CA 1
ATOM 1746 C C . ALA A 1 216 ? 10.738 -47.619 -58.830 1.00 46.09 216 ALA A C 1
ATOM 1748 O O . ALA A 1 216 ? 11.039 -48.034 -59.942 1.00 46.09 216 ALA A O 1
ATOM 1749 N N . SER A 1 217 ? 11.240 -48.144 -57.718 1.00 37.12 217 SER A N 1
ATOM 1750 C CA . SER A 1 217 ? 11.444 -49.584 -57.551 1.00 37.12 217 SER A CA 1
ATOM 1751 C C . SER A 1 217 ? 11.632 -49.894 -56.070 1.00 37.12 217 SER A C 1
ATOM 1753 O O . SER A 1 217 ? 12.369 -49.208 -55.367 1.00 37.12 217 SER A O 1
ATOM 1755 N N . SER A 1 218 ? 10.898 -50.906 -55.627 1.00 45.03 218 SER A N 1
ATOM 1756 C CA . SER A 1 218 ? 10.881 -51.523 -54.304 1.00 45.03 218 SER A CA 1
ATOM 1757 C C . SER A 1 218 ? 12.246 -51.623 -53.620 1.00 45.03 218 SER A C 1
ATOM 1759 O O . SER A 1 218 ? 13.124 -52.302 -54.137 1.00 45.03 218 SER A O 1
ATOM 1761 N N . GLU A 1 219 ? 12.370 -51.017 -52.441 1.00 38.41 219 GLU A N 1
ATOM 1762 C CA . GLU A 1 219 ? 12.897 -51.604 -51.196 1.00 38.41 219 GLU A CA 1
ATOM 1763 C C . GLU A 1 219 ? 12.926 -50.510 -50.118 1.00 38.41 219 GLU A C 1
ATOM 1765 O O . GLU A 1 219 ? 13.147 -49.337 -50.419 1.00 38.41 219 GLU A O 1
ATOM 1770 N N . GLU A 1 220 ? 12.616 -50.885 -48.876 1.00 45.88 220 GLU A N 1
ATOM 1771 C CA . GLU A 1 220 ? 12.488 -50.015 -47.701 1.00 45.88 220 GLU A CA 1
ATOM 1772 C C . GLU A 1 220 ? 13.707 -49.092 -47.524 1.00 45.88 220 GLU A C 1
ATOM 1774 O O . GLU A 1 220 ? 14.694 -49.444 -46.882 1.00 45.88 220 GLU A O 1
ATOM 1779 N N . LYS A 1 221 ? 13.650 -47.873 -48.067 1.00 39.25 221 LYS A N 1
ATOM 1780 C CA . LYS A 1 221 ? 14.623 -46.825 -47.757 1.00 39.25 221 LYS A CA 1
ATOM 1781 C C . LYS A 1 221 ? 14.020 -45.897 -46.723 1.00 39.25 221 LYS A C 1
ATOM 1783 O O . LYS A 1 221 ? 13.166 -45.065 -47.014 1.00 39.25 221 LYS A O 1
ATOM 1788 N N . HIS A 1 222 ? 14.474 -46.100 -45.492 1.00 38.84 222 HIS A N 1
ATOM 1789 C CA . HIS A 1 222 ? 14.348 -45.171 -44.382 1.00 38.84 222 HIS A CA 1
ATOM 1790 C C . HIS A 1 222 ? 14.578 -43.744 -44.904 1.00 38.84 222 HIS A C 1
ATOM 1792 O O . HIS A 1 222 ? 15.646 -43.464 -45.444 1.00 38.84 222 HIS A O 1
ATOM 1798 N N . VAL A 1 223 ? 13.580 -42.860 -44.795 1.00 43.22 223 VAL A N 1
ATOM 1799 C CA . VAL A 1 223 ? 13.741 -41.441 -45.141 1.00 43.22 223 VAL A CA 1
ATOM 1800 C C . VAL A 1 223 ? 14.757 -40.868 -44.158 1.00 43.22 223 VAL A C 1
ATOM 1802 O O . VAL A 1 223 ? 14.428 -40.535 -43.021 1.00 43.22 223 VAL A O 1
ATOM 1805 N N . THR A 1 224 ? 16.026 -40.836 -44.548 1.00 44.75 224 THR A N 1
ATOM 1806 C CA . THR A 1 224 ? 17.051 -40.090 -43.833 1.00 44.75 224 THR A CA 1
ATOM 1807 C C . THR A 1 224 ? 16.810 -38.631 -44.163 1.00 44.75 224 THR A C 1
ATOM 1809 O O . THR A 1 224 ? 17.121 -38.185 -45.262 1.00 44.75 224 THR A O 1
ATOM 1812 N N . MET A 1 225 ? 16.201 -37.895 -43.232 1.00 47.50 225 MET A N 1
ATOM 1813 C CA . MET A 1 225 ? 16.293 -36.437 -43.234 1.00 47.50 225 MET A CA 1
ATOM 1814 C C . MET A 1 225 ? 17.787 -36.106 -43.328 1.00 47.50 225 MET A C 1
ATOM 1816 O O . MET A 1 225 ? 18.533 -36.470 -42.418 1.00 47.50 225 MET A O 1
ATOM 1820 N N . GLU A 1 226 ? 18.237 -35.509 -44.434 1.00 53.16 226 GLU A N 1
ATOM 1821 C CA . GLU A 1 226 ? 19.613 -35.028 -44.551 1.00 53.16 226 GLU A CA 1
ATOM 1822 C C . GLU A 1 226 ? 19.785 -33.883 -43.554 1.00 53.16 226 GLU A C 1
ATOM 1824 O O . GLU A 1 226 ? 19.393 -32.738 -43.780 1.00 53.16 226 GLU A O 1
ATOM 1829 N N . VAL A 1 227 ? 20.283 -34.240 -42.372 1.00 52.88 227 VAL A N 1
ATOM 1830 C CA . VAL A 1 227 ? 20.720 -33.289 -41.355 1.00 52.88 227 VAL A CA 1
ATOM 1831 C C . VAL A 1 227 ? 21.888 -32.505 -41.961 1.00 52.88 227 VAL A C 1
ATOM 1833 O O . VAL A 1 227 ? 22.699 -33.115 -42.666 1.00 52.88 227 VAL A O 1
ATOM 1836 N N . PRO A 1 228 ? 21.997 -31.184 -41.717 1.00 53.50 228 PRO A N 1
ATOM 1837 C CA . PRO A 1 228 ? 23.143 -30.407 -42.167 1.00 53.50 228 PRO A CA 1
ATOM 1838 C C . PRO A 1 228 ? 24.455 -31.135 -41.852 1.00 53.50 228 PRO A C 1
ATOM 1840 O O . PRO A 1 228 ? 24.561 -31.733 -40.772 1.00 53.50 228 PRO A O 1
ATOM 1843 N N . PRO A 1 229 ? 25.443 -31.108 -42.764 1.00 54.03 229 PRO A N 1
ATOM 1844 C CA . PRO A 1 229 ? 26.719 -31.754 -42.515 1.00 54.03 229 PRO A CA 1
ATOM 1845 C C . PRO A 1 229 ? 27.296 -31.219 -41.198 1.00 54.03 229 PRO A C 1
ATOM 1847 O O . PRO A 1 229 ? 27.211 -30.013 -40.931 1.00 54.03 229 PRO A O 1
ATOM 1850 N N . PRO A 1 230 ? 27.838 -32.094 -40.334 1.00 55.09 230 PRO A N 1
ATOM 1851 C CA . PRO A 1 230 ? 28.428 -31.645 -39.087 1.00 55.09 230 PRO A CA 1
ATOM 1852 C C . PRO A 1 230 ? 29.533 -30.640 -39.412 1.00 55.09 230 PRO A C 1
ATOM 1854 O O . PRO A 1 230 ? 30.358 -30.880 -40.295 1.00 55.09 230 PRO A O 1
ATOM 1857 N N . GLY A 1 231 ? 29.552 -29.509 -38.701 1.00 60.72 231 GLY A N 1
ATOM 1858 C CA . GLY A 1 231 ? 30.658 -28.563 -38.813 1.00 60.72 231 GLY A CA 1
ATOM 1859 C C . GLY A 1 231 ? 31.995 -29.279 -38.583 1.00 60.72 231 GLY A C 1
ATOM 1860 O O . GLY A 1 231 ? 32.057 -30.272 -37.851 1.00 60.72 231 GLY A O 1
ATOM 1861 N N . GLY A 1 232 ? 33.073 -28.793 -39.207 1.00 67.75 232 GLY A N 1
ATOM 1862 C CA . GLY A 1 232 ? 34.400 -29.396 -39.050 1.00 67.75 232 GLY A CA 1
ATOM 1863 C C . GLY A 1 232 ? 34.772 -29.586 -37.571 1.00 67.75 232 GLY A C 1
ATOM 1864 O O . GLY A 1 232 ? 34.427 -28.754 -36.732 1.00 67.75 232 GLY A O 1
ATOM 1865 N N . ALA A 1 233 ? 35.481 -30.672 -37.238 1.00 68.00 233 ALA A N 1
ATOM 1866 C CA . ALA A 1 233 ? 35.759 -31.069 -35.848 1.00 68.00 233 ALA A CA 1
ATOM 1867 C C . ALA A 1 233 ? 36.407 -29.955 -34.999 1.00 68.00 233 ALA A C 1
ATOM 1869 O O . ALA A 1 233 ? 36.140 -29.835 -33.805 1.00 68.00 233 ALA A O 1
ATOM 1870 N N . GLU A 1 234 ? 37.227 -29.110 -35.625 1.00 68.81 234 GLU A N 1
ATOM 1871 C CA . GLU A 1 234 ? 37.829 -27.942 -34.983 1.00 68.81 234 GLU A CA 1
ATOM 1872 C C . GLU A 1 234 ? 36.798 -26.855 -34.649 1.00 68.81 234 GLU A C 1
ATOM 1874 O O . GLU A 1 234 ? 36.817 -26.320 -33.543 1.00 68.81 234 GLU A O 1
ATOM 1879 N N . CYS A 1 235 ? 35.857 -26.578 -35.555 1.00 67.88 235 CYS A N 1
ATOM 1880 C CA . CYS A 1 235 ? 34.764 -25.637 -35.316 1.00 67.88 235 CYS A CA 1
ATOM 1881 C C . CYS A 1 235 ? 33.856 -26.134 -34.183 1.00 67.88 235 CYS A C 1
ATOM 1883 O O . CYS A 1 235 ? 33.586 -25.388 -33.246 1.00 67.88 235 CYS A O 1
ATOM 1885 N N . ALA A 1 236 ? 33.471 -27.414 -34.202 1.00 69.75 236 ALA A N 1
ATOM 1886 C CA . ALA A 1 236 ? 32.665 -28.015 -33.138 1.00 69.75 236 ALA A CA 1
ATOM 1887 C C . ALA A 1 236 ? 33.356 -27.929 -31.763 1.00 69.75 236 ALA A C 1
ATOM 1889 O O . ALA A 1 236 ? 32.716 -27.599 -30.760 1.00 69.75 236 ALA A O 1
ATOM 1890 N N . ARG A 1 237 ? 34.675 -28.161 -31.715 1.00 75.50 237 ARG A N 1
ATOM 1891 C CA . ARG A 1 237 ? 35.471 -28.017 -30.490 1.00 75.50 237 ARG A CA 1
ATOM 1892 C C . ARG A 1 237 ? 35.515 -26.567 -30.004 1.00 75.50 237 ARG A C 1
ATOM 1894 O O . ARG A 1 237 ? 35.204 -26.327 -28.848 1.00 75.50 237 ARG A O 1
ATOM 1901 N N . LEU A 1 238 ? 35.839 -25.609 -30.875 1.00 75.44 238 LEU A N 1
ATOM 1902 C CA . LEU A 1 238 ? 35.915 -24.187 -30.507 1.00 75.44 238 LEU A CA 1
ATOM 1903 C C . LEU A 1 238 ? 34.564 -23.632 -30.039 1.00 75.44 238 LEU A C 1
ATOM 1905 O O . LEU A 1 238 ? 34.518 -22.852 -29.092 1.00 75.44 238 LEU A O 1
ATOM 1909 N N . MET A 1 239 ? 33.464 -24.063 -30.660 1.00 74.12 239 MET A N 1
ATOM 1910 C CA . MET A 1 239 ? 32.115 -23.713 -30.212 1.00 74.12 239 MET A CA 1
ATOM 1911 C C . MET A 1 239 ? 31.806 -24.297 -28.832 1.00 74.12 239 MET A C 1
ATOM 1913 O O . MET A 1 239 ? 31.224 -23.610 -27.998 1.00 74.12 239 MET A O 1
ATOM 1917 N N . THR A 1 240 ? 32.229 -25.536 -28.571 1.00 76.19 240 THR A N 1
ATOM 1918 C CA . THR A 1 240 ? 32.090 -26.162 -27.248 1.00 76.19 240 THR A CA 1
ATOM 1919 C C . THR A 1 240 ? 32.904 -25.407 -26.197 1.00 76.19 240 THR A C 1
ATOM 1921 O O . THR A 1 240 ? 32.363 -25.070 -25.148 1.00 76.19 240 THR A O 1
ATOM 1924 N N . ASP A 1 241 ? 34.164 -25.080 -26.497 1.00 78.38 241 ASP A N 1
ATOM 1925 C CA . AS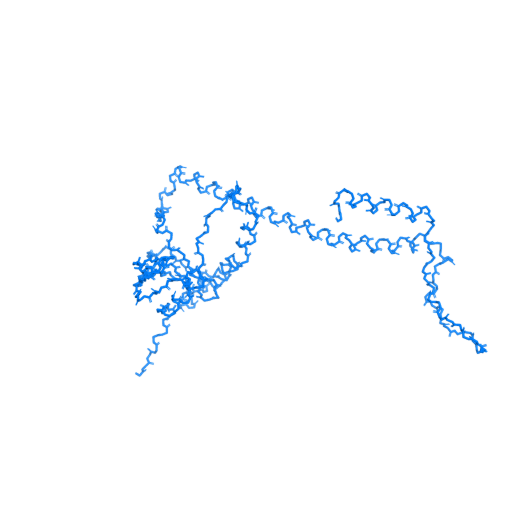P A 1 241 ? 35.059 -24.338 -25.600 1.00 78.38 241 ASP A CA 1
ATOM 1926 C C . ASP A 1 241 ? 34.485 -22.946 -25.268 1.00 78.38 241 ASP A C 1
ATOM 1928 O O . ASP A 1 241 ? 34.468 -22.551 -24.104 1.00 78.38 241 ASP A O 1
ATOM 1932 N N . LEU A 1 242 ? 33.922 -22.241 -26.258 1.00 78.62 242 LEU A N 1
ATOM 1933 C CA . LEU A 1 242 ? 33.269 -20.943 -26.056 1.00 78.62 242 LEU A CA 1
ATOM 1934 C C . LEU A 1 242 ? 32.009 -21.050 -25.182 1.00 78.62 242 LEU A C 1
ATOM 1936 O O . LEU A 1 242 ? 31.778 -20.204 -24.321 1.00 78.62 242 LEU A O 1
ATOM 1940 N N . VAL A 1 243 ? 31.178 -22.078 -25.384 1.00 76.00 243 VAL A N 1
ATOM 1941 C CA . VAL A 1 243 ? 29.984 -22.307 -24.549 1.00 76.00 243 VAL A CA 1
ATOM 1942 C C . VAL A 1 243 ? 30.388 -22.607 -23.105 1.00 76.00 243 VAL A C 1
ATOM 1944 O O . VAL A 1 243 ? 29.779 -22.061 -22.187 1.00 76.00 243 VAL A O 1
ATOM 1947 N N . LEU A 1 244 ? 31.415 -23.439 -22.904 1.00 76.31 244 LEU A N 1
ATOM 1948 C CA . LEU A 1 244 ? 31.959 -23.741 -21.579 1.00 76.31 244 LEU A CA 1
ATOM 1949 C C . LEU A 1 244 ? 32.496 -22.476 -20.904 1.00 76.31 244 LEU A C 1
ATOM 1951 O O . LEU A 1 244 ? 32.123 -22.199 -19.770 1.00 76.31 244 LEU A O 1
ATOM 1955 N N . GLU A 1 245 ? 33.262 -21.651 -21.621 1.00 80.38 245 GLU A N 1
ATOM 1956 C CA . GLU A 1 245 ? 33.769 -20.375 -21.105 1.00 80.38 245 GLU A CA 1
ATOM 1957 C C . GLU A 1 245 ? 32.633 -19.422 -20.698 1.00 80.38 245 GLU A C 1
ATOM 1959 O O . GLU A 1 245 ? 32.702 -18.773 -19.653 1.00 80.38 245 GLU A O 1
ATOM 1964 N N . LEU A 1 246 ? 31.561 -19.338 -21.489 1.00 76.88 246 LEU A N 1
ATOM 1965 C CA . LEU A 1 246 ? 30.406 -18.498 -21.162 1.00 76.88 246 LEU A CA 1
ATOM 1966 C C . LEU A 1 246 ? 29.624 -19.017 -19.943 1.00 76.88 246 LEU A C 1
ATOM 1968 O O . LEU A 1 246 ? 29.113 -18.207 -19.166 1.00 76.88 246 LEU A O 1
ATOM 1972 N N . ILE A 1 247 ? 29.539 -20.338 -19.756 1.00 74.81 247 ILE A N 1
ATOM 1973 C CA . ILE A 1 247 ? 28.948 -20.956 -18.557 1.00 74.81 247 ILE A CA 1
ATOM 1974 C C . ILE A 1 247 ? 29.822 -20.675 -17.330 1.00 74.81 247 ILE A C 1
ATOM 1976 O O . ILE A 1 247 ? 29.310 -20.205 -16.313 1.00 74.81 247 ILE A O 1
ATOM 1980 N N . ASP A 1 248 ? 31.129 -20.912 -17.436 1.00 77.62 248 ASP A N 1
ATOM 1981 C CA . ASP A 1 248 ? 32.086 -20.773 -16.334 1.00 77.62 248 ASP A CA 1
ATOM 1982 C C . ASP A 1 248 ? 32.193 -19.322 -15.837 1.00 77.62 248 ASP A C 1
ATOM 1984 O O . ASP A 1 248 ? 32.430 -19.084 -14.653 1.00 77.62 248 ASP A O 1
ATOM 1988 N N . ASN A 1 249 ? 31.956 -18.344 -16.717 1.00 76.44 249 ASN A N 1
ATOM 1989 C CA . ASN A 1 249 ? 31.934 -16.917 -16.382 1.00 76.44 249 ASN A CA 1
ATOM 1990 C C . ASN A 1 249 ? 30.545 -16.380 -15.967 1.00 76.44 249 ASN A C 1
ATOM 1992 O O . ASN A 1 249 ? 30.373 -15.166 -15.855 1.00 76.44 249 ASN A O 1
ATOM 1996 N N . GLU A 1 250 ? 29.541 -17.240 -15.762 1.00 70.06 250 GLU A N 1
ATOM 1997 C CA . GLU A 1 250 ? 28.147 -16.860 -15.457 1.00 70.06 250 GLU A CA 1
ATOM 1998 C C . GLU A 1 250 ? 27.495 -15.892 -16.472 1.00 70.06 250 GLU A C 1
ATOM 2000 O O . GLU A 1 250 ? 26.561 -15.141 -16.143 1.00 70.06 250 GLU A O 1
ATOM 2005 N N . ALA A 1 251 ? 27.976 -15.905 -17.718 1.00 64.81 251 ALA A N 1
ATOM 2006 C CA . ALA A 1 251 ? 27.422 -15.120 -18.818 1.00 64.81 251 ALA A CA 1
ATOM 2007 C C . ALA A 1 251 ? 26.149 -15.760 -19.422 1.00 64.81 251 ALA A C 1
ATOM 2009 O O . ALA A 1 251 ? 25.459 -15.109 -20.212 1.00 64.81 251 ALA A O 1
ATOM 2010 N N . LEU A 1 252 ? 25.816 -17.001 -19.026 1.00 58.81 252 LEU A N 1
ATOM 2011 C CA . LEU A 1 252 ? 24.647 -17.803 -19.437 1.00 58.81 252 LEU A CA 1
ATOM 2012 C C . LEU A 1 252 ? 23.889 -18.433 -18.259 1.00 58.81 252 LEU A C 1
ATOM 2014 O O . LEU A 1 252 ? 24.427 -18.514 -17.138 1.00 58.81 252 LEU A O 1
#

Radius of gyration: 31.88 Å; chains: 1; bounding box: 77×77×88 Å

Foldseek 3Di:
DDPDPPPPDDDQVNVVLLPCVPAVQWDWDDKDKDFPDDPPPDQQWGKMKIWTWTWGQDPVRDIDTDIFMKMKTFGDPDPVSCVVNVNQVVLVVVLCCVPPVVVLLCVVADPVRQQADPDFAWSDRDSGMTMGGDCVVVVDDDDDPVVDDDPVVVVVVVSNVVSVVVSVVVSVVVVVLVVQVVVVVVVLVVCVQCVLVVPDDPVQADDPPDDPDDDDDDDDDDPPPPRRDDRPPVVVVVSVVVVVVCVVVVVD

InterPro domains:
  IPR004119 Ecdysteroid kinase-like [PF02958] (40-175)
  IPR011009 Protein kinase-like domain superfamily [SSF56112] (9-170)

pLDDT: mean 83.03, std 16.38, range [33.03, 98.12]

Organism: Lasius niger (NCBI:txid67767)